Protein AF-W6KXC5-F1 (afdb_monomer_lite)

Foldseek 3Di:
DDDPPPPPPPLVQQAADQVRVLVVLVVPVVDQAQWDKDWDQDPPPGIFIKTWHWDWQADPVRDIWIKIWIWGQDPVSNAIKIWMDTPDPVCRVPVCVSQVLAAEPPDVVSVVVPPVPRLRFYWYFDQDPSVRDTTIIGDVVSLSVQLVVQVVVPDDDHSVLSSQVSCCVRNVNDCSHHPPPPPD

Radius of gyration: 16.99 Å; chains: 1; bounding box: 44×57×46 Å

Secondary structure (DSSP, 8-state):
----------GGGG---HHHHHHHHHGGGGSSSSPEEEEEEETTTEEEEEEEEEEEEE-TTS-EEEEEEEEEEETTTTEEEEEEEESSGGGTTTHHHH-TTSEETT-HHHHTT--TT--PPEEEEEEETTTTEEEEEE-HHHHHHHHHHHHHTT--SSHHHHHHHHHHHHHT--GGGS------

Structure (mmCIF, N/CA/C/O backbone):
data_AF-W6KXC5-F1
#
_entry.id   AF-W6KXC5-F1
#
loop_
_atom_site.group_PDB
_atom_site.id
_atom_site.type_symbol
_atom_site.label_atom_id
_atom_site.label_alt_id
_atom_site.label_comp_id
_atom_site.label_asym_id
_atom_site.label_entity_id
_atom_site.label_seq_id
_atom_site.pdbx_PDB_ins_code
_atom_site.Cartn_x
_atom_site.Cartn_y
_atom_site.Cartn_z
_atom_site.occupancy
_atom_site.B_iso_or_equiv
_atom_site.auth_seq_id
_atom_site.auth_comp_id
_atom_site.auth_asym_id
_atom_site.auth_atom_id
_atom_site.pdbx_PDB_model_num
ATOM 1 N N . MET A 1 1 ? 9.143 42.145 -1.937 1.00 39.62 1 MET A N 1
ATOM 2 C CA . MET A 1 1 ? 8.453 41.530 -0.785 1.00 39.62 1 MET A CA 1
ATOM 3 C C . MET A 1 1 ? 7.469 40.518 -1.335 1.00 39.62 1 MET A C 1
ATOM 5 O O . MET A 1 1 ? 6.518 40.929 -1.978 1.00 39.62 1 MET A O 1
ATOM 9 N N . SER A 1 2 ? 7.734 39.225 -1.166 1.00 33.81 2 SER A N 1
ATOM 10 C CA . SER A 1 2 ? 6.735 38.184 -1.405 1.00 33.81 2 SER A CA 1
ATOM 11 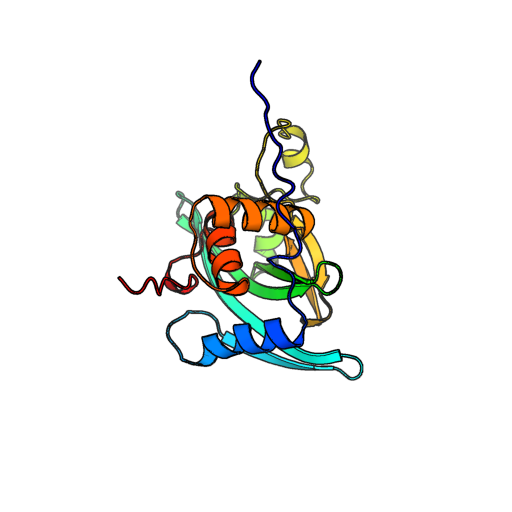C C . SER A 1 2 ? 6.877 37.179 -0.272 1.00 33.81 2 SER A C 1
ATOM 13 O O . SER A 1 2 ? 7.855 36.441 -0.181 1.00 33.81 2 SER A O 1
ATOM 15 N N . THR A 1 3 ? 5.970 37.291 0.686 1.00 37.22 3 THR A N 1
ATOM 16 C CA . THR A 1 3 ? 5.823 36.404 1.833 1.00 37.22 3 THR A CA 1
ATOM 17 C C . THR A 1 3 ? 5.297 35.064 1.340 1.00 37.22 3 THR A C 1
ATOM 19 O O . THR A 1 3 ? 4.094 34.893 1.168 1.00 37.22 3 THR A O 1
ATOM 22 N N . SER A 1 4 ? 6.198 34.105 1.126 1.00 35.78 4 SER A N 1
ATOM 23 C CA . SER A 1 4 ? 5.832 32.691 1.118 1.00 35.78 4 SER A CA 1
ATOM 24 C C . SER A 1 4 ? 5.512 32.302 2.557 1.00 35.78 4 SER A C 1
ATOM 26 O O . SER A 1 4 ? 6.396 31.913 3.321 1.00 35.78 4 SER A O 1
ATOM 28 N N . VAL A 1 5 ? 4.249 32.454 2.950 1.00 37.94 5 VAL A N 1
ATOM 29 C CA . VAL A 1 5 ? 3.724 31.751 4.118 1.00 37.94 5 VAL A CA 1
ATOM 30 C C . VAL A 1 5 ? 3.748 30.278 3.735 1.00 37.94 5 VAL A C 1
ATOM 32 O O . VAL A 1 5 ? 2.834 29.796 3.071 1.00 37.94 5 VAL A O 1
ATOM 35 N N . ALA A 1 6 ? 4.825 29.580 4.106 1.00 42.53 6 ALA A N 1
ATOM 36 C CA . ALA A 1 6 ? 4.802 28.134 4.217 1.00 42.53 6 ALA A CA 1
ATOM 37 C C . ALA A 1 6 ? 3.691 27.833 5.219 1.00 42.53 6 ALA A C 1
ATOM 39 O O . ALA A 1 6 ? 3.860 27.971 6.431 1.00 42.53 6 ALA A O 1
ATOM 40 N N . THR A 1 7 ? 2.498 27.572 4.698 1.00 44.44 7 THR A N 1
ATOM 41 C CA . THR A 1 7 ? 1.374 27.139 5.502 1.00 44.44 7 THR A CA 1
ATOM 42 C C . THR A 1 7 ? 1.845 25.812 6.067 1.00 44.44 7 THR A C 1
ATOM 44 O O . THR A 1 7 ? 2.049 24.858 5.320 1.00 44.44 7 THR A O 1
ATOM 47 N N . CYS A 1 8 ? 2.144 25.776 7.366 1.00 40.31 8 CYS A N 1
ATOM 48 C CA . CYS A 1 8 ? 2.322 24.525 8.082 1.00 40.31 8 CYS A CA 1
ATOM 49 C C . CYS A 1 8 ? 0.988 23.795 7.970 1.00 40.31 8 CYS A C 1
ATOM 51 O O . CYS A 1 8 ? 0.091 24.008 8.782 1.00 40.31 8 CYS A O 1
ATOM 53 N N . ILE A 1 9 ? 0.821 23.018 6.903 1.00 50.50 9 ILE A N 1
ATOM 54 C CA . ILE A 1 9 ? -0.339 22.162 6.754 1.00 50.50 9 ILE A CA 1
ATOM 55 C C . ILE A 1 9 ? -0.227 21.157 7.879 1.00 50.50 9 ILE A C 1
ATOM 57 O O . ILE A 1 9 ? 0.794 20.480 8.040 1.00 50.50 9 ILE A O 1
ATOM 61 N N . ASP A 1 10 ? -1.261 21.136 8.705 1.00 50.06 10 ASP A N 1
ATOM 62 C CA . ASP A 1 10 ? -1.305 20.257 9.844 1.00 50.06 10 ASP A CA 1
ATOM 63 C C . ASP A 1 10 ? -1.307 18.808 9.344 1.00 50.06 10 ASP A C 1
ATOM 65 O O . ASP A 1 10 ? -2.297 18.301 8.813 1.00 50.06 10 ASP A O 1
ATOM 69 N N . LYS A 1 11 ? -0.170 18.126 9.522 1.00 53.41 11 LYS A N 1
ATOM 70 C CA . LYS A 1 11 ? -0.016 16.694 9.236 1.00 53.41 11 LYS A CA 1
ATOM 71 C C . LYS A 1 11 ? -0.985 15.832 10.065 1.00 53.41 11 LYS A C 1
ATOM 73 O O . LYS A 1 11 ? -1.012 14.618 9.873 1.00 53.41 11 LYS A O 1
ATOM 78 N N . SER A 1 12 ? -1.742 16.415 11.002 1.00 59.50 12 SER A N 1
ATOM 79 C CA . SER A 1 12 ? -2.798 15.742 11.759 1.00 59.50 12 SER A CA 1
ATOM 80 C C . SER A 1 12 ? -4.023 15.369 10.918 1.00 59.50 12 SER A C 1
ATOM 82 O O . SER A 1 12 ? -4.681 14.393 11.265 1.00 59.50 12 SER A O 1
ATOM 84 N N . LEU A 1 13 ? -4.288 16.062 9.800 1.00 66.94 13 LEU A N 1
ATOM 85 C CA . LEU A 1 13 ? -5.502 15.880 8.982 1.00 66.94 13 LEU A CA 1
ATOM 86 C C . LEU A 1 13 ? -5.702 14.447 8.465 1.00 66.94 13 LEU A C 1
ATOM 88 O O . LEU A 1 13 ? -6.830 14.034 8.210 1.00 66.94 13 LEU A O 1
ATOM 92 N N . TRP A 1 14 ? -4.615 13.689 8.324 1.00 76.75 14 TRP A N 1
ATOM 93 C CA . TRP A 1 14 ? -4.628 12.345 7.742 1.00 76.75 14 TRP A CA 1
ATOM 94 C C . TRP A 1 14 ? -4.459 11.230 8.763 1.00 76.75 14 TRP A C 1
ATOM 96 O O . TRP A 1 14 ? -4.524 10.061 8.389 1.00 76.75 14 TRP A O 1
ATOM 106 N N . ARG A 1 15 ? -4.214 11.568 10.034 1.00 86.44 15 ARG A N 1
ATOM 107 C CA . ARG A 1 15 ? -3.928 10.563 11.055 1.00 86.44 15 ARG A CA 1
ATOM 108 C C . ARG A 1 15 ? -5.188 9.773 11.371 1.00 86.44 15 ARG A C 1
ATOM 110 O O . ARG A 1 15 ? -6.199 10.338 11.772 1.00 86.44 15 ARG A O 1
ATOM 117 N N . LEU A 1 16 ? -5.090 8.463 11.223 1.00 92.50 16 LEU A N 1
ATOM 118 C CA . LEU A 1 16 ? -6.129 7.505 11.567 1.00 92.50 16 LEU A CA 1
ATOM 119 C C . LEU A 1 16 ? -5.741 6.789 12.853 1.00 92.50 16 LEU A C 1
ATOM 121 O O . LEU A 1 16 ? -4.580 6.426 13.025 1.00 92.50 16 LEU A O 1
ATOM 125 N N . SER A 1 17 ? -6.702 6.512 13.728 1.00 94.12 17 SER A N 1
ATOM 126 C CA . SER A 1 17 ? -6.529 5.398 14.657 1.00 94.12 17 SER A CA 1
ATOM 127 C C . SER A 1 17 ? -6.661 4.068 13.902 1.00 94.12 17 SER A C 1
ATOM 129 O O . SER A 1 17 ? -7.209 4.007 12.796 1.00 94.12 17 SER A O 1
ATOM 131 N N . ARG A 1 18 ? -6.215 2.960 14.512 1.00 94.06 18 ARG A N 1
ATOM 132 C CA . ARG A 1 18 ? -6.445 1.620 13.941 1.00 94.06 18 ARG A CA 1
ATOM 133 C C . ARG A 1 18 ? -7.944 1.327 13.768 1.00 94.06 18 ARG A C 1
ATOM 135 O O . ARG A 1 18 ? -8.318 0.678 12.797 1.00 94.06 18 ARG A O 1
ATOM 142 N N . SER A 1 19 ? -8.794 1.821 14.675 1.00 94.50 19 SER A N 1
ATOM 143 C CA . SER A 1 19 ? -10.252 1.664 14.569 1.00 94.50 19 SER A CA 1
ATOM 144 C C . SER A 1 19 ? -10.799 2.397 13.347 1.00 94.50 19 SER A C 1
ATOM 146 O O . SER A 1 19 ? -11.497 1.783 12.545 1.00 94.50 19 SER A O 1
ATOM 148 N N . ASP A 1 20 ? -10.402 3.659 13.150 1.00 95.44 20 ASP A N 1
ATOM 149 C CA . ASP A 1 20 ? -10.838 4.450 11.993 1.00 95.44 20 ASP A CA 1
ATOM 150 C C . ASP A 1 20 ? -10.399 3.780 10.689 1.00 95.44 20 ASP A C 1
ATOM 152 O O . ASP A 1 20 ? -11.189 3.623 9.762 1.00 95.44 20 ASP A O 1
ATOM 156 N N . PHE A 1 21 ? -9.146 3.313 10.624 1.00 96.25 21 PHE A N 1
ATOM 157 C CA . PHE A 1 21 ? -8.659 2.568 9.466 1.00 96.25 21 PHE A CA 1
ATOM 158 C C . PHE A 1 21 ? -9.503 1.316 9.198 1.00 96.25 21 PHE A C 1
ATOM 160 O O . PHE A 1 21 ? -9.917 1.095 8.060 1.00 96.25 21 PHE A O 1
ATOM 167 N N . ASN A 1 22 ? -9.806 0.528 10.234 1.00 96.00 22 ASN A N 1
ATOM 168 C CA . ASN A 1 22 ? -10.632 -0.668 10.095 1.00 96.00 22 ASN A CA 1
ATOM 169 C C . ASN A 1 22 ? -12.043 -0.343 9.580 1.00 96.00 22 ASN A C 1
ATOM 171 O O . ASN A 1 22 ? -12.570 -1.051 8.719 1.00 96.00 22 ASN A O 1
ATOM 175 N N . GLU A 1 23 ? -12.667 0.721 10.078 1.00 94.88 23 GLU A N 1
ATOM 176 C CA . GLU A 1 23 ? -13.978 1.173 9.602 1.00 94.88 23 GLU A CA 1
ATOM 177 C C . GLU A 1 23 ? -13.933 1.577 8.125 1.00 94.88 23 GLU A C 1
ATOM 179 O O . GLU A 1 23 ? -14.790 1.156 7.343 1.00 94.88 23 GLU A O 1
ATOM 184 N N . LEU A 1 24 ? -12.908 2.332 7.716 1.00 94.31 24 LEU A N 1
ATOM 185 C CA . LEU A 1 24 ? -12.722 2.757 6.328 1.00 94.31 24 LEU A CA 1
ATOM 186 C C . LEU A 1 24 ? -12.478 1.573 5.383 1.00 94.31 24 LEU A C 1
ATOM 188 O O . LEU A 1 24 ? -13.079 1.515 4.309 1.00 94.31 24 LEU A O 1
ATOM 192 N N . VAL A 1 25 ? -11.644 0.611 5.781 1.00 95.31 25 VAL A N 1
ATOM 193 C CA . VAL A 1 25 ? -11.382 -0.619 5.015 1.00 95.31 25 VAL A CA 1
ATOM 194 C C . VAL A 1 25 ? -12.668 -1.424 4.820 1.00 95.31 25 VAL A C 1
ATOM 196 O O . VAL A 1 25 ? -12.953 -1.880 3.712 1.00 95.31 25 VAL A O 1
ATOM 199 N N . ASN A 1 26 ? -13.500 -1.551 5.855 1.00 94.25 26 ASN A N 1
ATOM 200 C CA . ASN A 1 26 ? -14.740 -2.327 5.778 1.00 94.25 26 ASN A CA 1
ATOM 201 C C . ASN A 1 26 ? -15.766 -1.769 4.776 1.00 94.25 26 ASN A C 1
ATOM 203 O O . ASN A 1 26 ? -16.603 -2.530 4.284 1.00 94.25 26 ASN A O 1
ATOM 207 N N . GLN A 1 27 ? -15.676 -0.492 4.390 1.00 91.50 27 GLN A N 1
ATOM 208 C CA . GLN A 1 27 ? -16.532 0.086 3.343 1.00 91.50 27 GLN A CA 1
ATOM 209 C C . GLN A 1 27 ? -16.344 -0.615 1.983 1.00 91.50 27 GLN A C 1
ATOM 211 O O . GLN A 1 27 ? -17.288 -0.690 1.191 1.00 91.50 27 GLN A O 1
ATOM 216 N N . PHE A 1 28 ? -15.170 -1.208 1.734 1.00 91.50 28 PHE A N 1
ATOM 217 C CA . PHE A 1 28 ? -14.861 -1.933 0.496 1.00 91.50 28 PHE A CA 1
ATOM 218 C C . PHE A 1 28 ? -15.558 -3.297 0.383 1.00 91.50 28 PHE A C 1
ATOM 220 O O . PHE A 1 28 ? -15.614 -3.858 -0.709 1.00 91.50 28 PHE A O 1
ATOM 227 N N . ARG A 1 29 ? -16.178 -3.814 1.457 1.00 90.25 29 ARG A N 1
ATOM 228 C CA . ARG A 1 29 ? -16.948 -5.076 1.412 1.00 90.25 29 ARG A CA 1
ATOM 229 C C . ARG A 1 29 ? -18.169 -5.014 0.492 1.00 90.25 29 ARG A C 1
ATOM 231 O O . ARG A 1 29 ? -18.665 -6.049 0.064 1.00 90.25 29 ARG A O 1
ATOM 238 N N . THR A 1 30 ? -18.657 -3.811 0.196 1.00 78.12 30 THR A N 1
ATOM 239 C CA . THR A 1 30 ? -19.909 -3.579 -0.542 1.00 78.12 30 THR A CA 1
ATOM 240 C C . THR A 1 30 ? -19.787 -3.728 -2.069 1.00 78.12 30 THR A C 1
ATOM 242 O O . THR A 1 30 ? -20.782 -3.588 -2.775 1.00 78.12 30 THR A O 1
ATOM 245 N N . GLY A 1 31 ? -18.608 -4.112 -2.585 1.00 64.12 31 GLY A N 1
ATOM 246 C CA . GLY A 1 31 ? -18.520 -4.897 -3.826 1.00 64.12 31 GLY A CA 1
ATOM 247 C C . GLY A 1 31 ? -18.395 -4.142 -5.154 1.00 64.12 31 GLY A C 1
ATOM 248 O O . GLY A 1 31 ? -18.824 -4.665 -6.177 1.00 64.12 31 GLY A O 1
ATOM 249 N N . ARG A 1 32 ? -17.800 -2.945 -5.187 1.00 81.00 32 ARG A N 1
ATOM 250 C CA . ARG A 1 32 ? -17.515 -2.231 -6.457 1.00 81.00 32 ARG A CA 1
ATOM 251 C C . ARG A 1 32 ? -16.047 -2.208 -6.864 1.00 81.00 32 ARG A C 1
ATOM 253 O O . ARG A 1 32 ? -15.732 -1.828 -7.986 1.00 81.00 32 ARG A O 1
ATOM 260 N N . TYR A 1 33 ? -15.168 -2.613 -5.959 1.00 88.19 33 TYR A N 1
ATOM 261 C CA . TYR A 1 33 ? -13.731 -2.476 -6.117 1.00 88.19 33 TYR A CA 1
ATOM 262 C C . TYR A 1 33 ? -13.066 -3.849 -6.152 1.00 88.19 33 TYR A C 1
ATOM 264 O O . TYR A 1 33 ? -13.560 -4.803 -5.556 1.00 88.19 33 TYR A O 1
ATOM 272 N N . ALA A 1 34 ? -11.921 -3.939 -6.819 1.00 92.69 34 ALA A N 1
ATOM 273 C CA . ALA A 1 34 ? -11.109 -5.151 -6.910 1.00 92.69 34 ALA A CA 1
ATOM 274 C C . ALA A 1 34 ? -10.380 -5.499 -5.593 1.00 92.69 34 ALA A C 1
ATOM 276 O O . ALA A 1 34 ? -9.649 -6.487 -5.530 1.00 92.69 34 ALA A O 1
ATOM 277 N N . TRP A 1 35 ? -10.586 -4.699 -4.543 1.00 95.19 35 TRP A N 1
ATOM 278 C CA . TRP A 1 35 ? -10.090 -4.962 -3.200 1.00 95.19 35 TRP A CA 1
ATOM 279 C C . TRP A 1 35 ? -10.936 -6.005 -2.471 1.00 95.19 35 TRP A C 1
ATOM 281 O O . TRP A 1 35 ? -12.161 -5.912 -2.398 1.00 95.19 35 TRP A O 1
ATOM 291 N N . VAL A 1 36 ? -10.255 -6.951 -1.839 1.00 95.88 36 VAL A N 1
ATOM 292 C CA . VAL A 1 36 ? -10.815 -7.912 -0.896 1.00 95.88 36 VAL A CA 1
ATOM 293 C C . VAL A 1 36 ? -10.459 -7.466 0.513 1.00 95.88 36 VAL A C 1
ATOM 295 O O . VAL A 1 36 ? -9.290 -7.302 0.846 1.00 95.88 36 VAL A O 1
ATOM 298 N N . VAL A 1 37 ? -11.470 -7.293 1.362 1.00 96.88 37 VAL A N 1
ATOM 299 C CA . VAL A 1 37 ? -11.249 -6.994 2.780 1.00 96.88 37 VAL A CA 1
ATOM 300 C C . VAL A 1 37 ? -10.863 -8.271 3.514 1.00 96.88 37 VAL A C 1
ATOM 302 O O . VAL A 1 37 ? -11.595 -9.267 3.480 1.00 96.88 37 VAL A O 1
ATOM 305 N N . ARG A 1 38 ? -9.727 -8.229 4.204 1.00 96.94 38 ARG A N 1
ATOM 306 C CA . ARG A 1 38 ? -9.256 -9.284 5.097 1.00 96.94 38 ARG A CA 1
ATOM 307 C C . ARG A 1 38 ? -9.244 -8.818 6.533 1.00 96.94 38 ARG A C 1
ATOM 309 O O . ARG A 1 38 ? -9.166 -7.626 6.818 1.00 96.94 38 ARG A O 1
ATOM 316 N N . GLU A 1 39 ? -9.304 -9.792 7.429 1.00 96.00 39 GLU A N 1
ATOM 317 C CA . GLU A 1 39 ? -9.273 -9.553 8.857 1.00 96.00 39 GLU A CA 1
ATOM 318 C C . GLU A 1 39 ? -8.585 -10.689 9.605 1.00 96.00 39 GLU A C 1
ATOM 320 O O . GLU A 1 39 ? -8.601 -11.848 9.185 1.00 96.00 39 GLU A O 1
ATOM 325 N N . LYS A 1 40 ? -7.981 -10.338 10.736 1.00 94.69 40 LYS A N 1
ATOM 326 C CA . LYS A 1 40 ? -7.359 -11.266 11.672 1.00 94.69 40 LYS A CA 1
ATOM 327 C C . LYS A 1 40 ? -7.450 -10.684 13.072 1.00 94.69 40 LYS A C 1
ATOM 329 O O . LYS A 1 40 ? -7.241 -9.492 13.272 1.00 94.69 40 LYS A O 1
ATOM 334 N N . VAL A 1 41 ? -7.709 -11.535 14.057 1.00 93.25 41 VAL A N 1
ATOM 335 C CA . VAL A 1 41 ? -7.582 -11.151 15.465 1.00 93.25 41 VAL A CA 1
ATOM 336 C C . VAL A 1 41 ? -6.150 -11.419 15.916 1.00 93.25 41 VAL A C 1
ATOM 338 O O . VAL A 1 41 ? -5.653 -12.541 15.796 1.00 93.25 41 VAL A O 1
ATOM 341 N N . LYS A 1 42 ? -5.484 -10.392 16.437 1.00 88.75 42 LYS A N 1
ATOM 342 C CA . LYS A 1 42 ? -4.173 -10.498 17.078 1.00 88.75 42 LYS A CA 1
ATOM 343 C C . LYS A 1 42 ? -4.309 -10.314 18.584 1.00 88.75 42 LYS A C 1
ATOM 345 O O . LYS A 1 42 ? -5.044 -9.447 19.045 1.00 88.75 42 LYS A O 1
ATOM 350 N N . ALA A 1 43 ? -3.545 -11.097 19.345 1.00 84.56 43 ALA A N 1
ATOM 351 C CA . ALA A 1 43 ? -3.643 -11.145 20.805 1.00 84.56 43 ALA A CA 1
ATOM 352 C C . ALA A 1 43 ? -3.451 -9.780 21.496 1.00 84.56 43 ALA A C 1
ATOM 354 O O . ALA A 1 43 ? -4.088 -9.530 22.512 1.00 84.56 43 ALA A O 1
ATOM 355 N N . LEU A 1 44 ? -2.596 -8.906 20.949 1.00 84.19 44 LEU A N 1
ATOM 356 C CA . LEU A 1 44 ? -2.277 -7.598 21.539 1.00 84.19 44 LEU A CA 1
ATOM 357 C C . LEU A 1 44 ? -2.977 -6.416 20.853 1.00 84.19 44 LEU A C 1
ATOM 359 O O . LEU A 1 44 ? -3.180 -5.383 21.480 1.00 84.19 44 LEU A O 1
ATOM 363 N N . GLU A 1 45 ? -3.342 -6.555 19.577 1.00 82.19 45 GLU A N 1
ATOM 364 C CA . GLU A 1 45 ? -3.865 -5.448 18.757 1.00 82.19 45 GLU A CA 1
ATOM 365 C C . GLU A 1 45 ? -5.378 -5.542 18.517 1.00 82.19 45 GLU A C 1
ATOM 367 O O . GLU A 1 45 ? -5.977 -4.627 17.955 1.00 82.19 45 GLU A O 1
ATOM 372 N N . GLY A 1 46 ? -6.009 -6.643 18.937 1.00 88.56 46 GLY A N 1
ATOM 373 C CA . GLY A 1 46 ? -7.416 -6.907 18.671 1.00 88.56 46 GLY A CA 1
ATOM 374 C C . GLY A 1 46 ? -7.667 -7.214 17.195 1.00 88.56 46 GLY A C 1
ATOM 375 O O . GLY A 1 46 ? -6.904 -7.945 16.561 1.00 88.56 46 GLY A O 1
ATOM 376 N N . LEU A 1 47 ? -8.771 -6.696 16.654 1.00 91.81 47 LEU A N 1
ATOM 377 C CA . LEU A 1 47 ? -9.125 -6.876 15.249 1.00 91.81 47 LEU A CA 1
ATOM 378 C C . LEU A 1 47 ? -8.220 -6.018 14.355 1.00 91.81 47 LEU A C 1
ATOM 380 O O . LEU A 1 47 ? -8.218 -4.789 14.434 1.00 91.81 47 LEU A O 1
ATOM 384 N N . VAL A 1 48 ? -7.499 -6.676 13.459 1.00 93.75 48 VAL A N 1
ATOM 385 C CA . VAL A 1 48 ? -6.707 -6.062 12.395 1.00 93.75 48 VAL A CA 1
ATOM 386 C C . VAL A 1 48 ? -7.401 -6.341 11.073 1.00 93.75 48 VAL A C 1
ATOM 388 O O . VAL A 1 48 ? -7.747 -7.488 10.799 1.00 93.75 48 VAL A O 1
ATOM 391 N N . THR A 1 49 ? -7.597 -5.310 10.254 1.00 96.81 49 THR A N 1
ATOM 392 C CA . THR A 1 49 ? -8.127 -5.451 8.892 1.00 96.81 49 THR A CA 1
ATOM 393 C C . THR A 1 49 ? -7.167 -4.851 7.875 1.00 96.81 49 THR A C 1
ATOM 395 O O . THR A 1 49 ? -6.352 -3.999 8.226 1.00 96.81 49 THR A O 1
ATOM 398 N N . TRP A 1 50 ? -7.231 -5.315 6.631 1.00 97.88 50 TRP A N 1
ATOM 399 C CA . TRP A 1 50 ? -6.464 -4.765 5.512 1.00 97.88 50 TRP A CA 1
ATOM 400 C C . TRP A 1 50 ? -7.189 -5.008 4.187 1.00 97.88 50 TRP A C 1
ATOM 402 O O . TRP A 1 50 ? -8.122 -5.816 4.110 1.00 97.88 50 TRP A O 1
ATOM 412 N N . LEU A 1 51 ? -6.768 -4.297 3.141 1.00 97.62 51 LEU A N 1
ATOM 413 C CA . LEU A 1 51 ? -7.204 -4.564 1.768 1.00 97.62 51 LEU A CA 1
ATOM 414 C C . LEU A 1 51 ? -6.181 -5.456 1.066 1.00 97.62 51 LEU A C 1
ATOM 416 O O . LEU A 1 51 ? -4.984 -5.209 1.182 1.00 97.62 51 LEU A O 1
ATOM 420 N N . GLU A 1 52 ? -6.655 -6.444 0.310 1.00 97.31 52 GLU A N 1
ATOM 421 C CA . GLU A 1 52 ? -5.858 -7.284 -0.590 1.00 97.31 52 GLU A CA 1
ATOM 422 C C . GLU A 1 52 ? -6.343 -7.166 -2.028 1.00 97.31 52 GLU A C 1
ATOM 424 O O . GLU A 1 52 ? -7.544 -7.113 -2.285 1.00 97.31 52 GLU A O 1
ATOM 429 N N . GLY A 1 53 ? -5.423 -7.161 -2.981 1.00 96.19 53 GLY A N 1
ATOM 430 C CA . GLY A 1 53 ? -5.735 -7.078 -4.401 1.00 96.19 53 GLY A CA 1
ATOM 431 C C . GLY A 1 53 ? -4.703 -7.807 -5.245 1.00 96.19 53 GLY A C 1
ATOM 432 O O . GLY A 1 53 ? -3.600 -8.083 -4.787 1.00 96.19 53 GLY A O 1
ATOM 433 N N . ASN A 1 54 ? -5.058 -8.100 -6.492 1.00 95.94 54 ASN A N 1
ATOM 434 C CA . ASN A 1 54 ? -4.140 -8.675 -7.471 1.00 95.94 54 ASN A CA 1
ATOM 435 C C . ASN A 1 54 ? -4.153 -7.822 -8.731 1.00 95.94 54 ASN A C 1
ATOM 437 O O . ASN A 1 54 ? -5.221 -7.558 -9.285 1.00 95.94 54 ASN A O 1
ATOM 441 N N . HIS A 1 55 ? -2.983 -7.418 -9.206 1.00 94.94 55 HIS A N 1
ATOM 442 C CA . HIS A 1 55 ? -2.861 -6.575 -10.387 1.00 94.94 55 HIS A CA 1
ATOM 443 C C . HIS A 1 55 ? -1.755 -7.085 -11.310 1.00 94.94 55 HIS A C 1
ATOM 445 O O . HIS A 1 55 ? -0.695 -7.496 -10.850 1.00 94.94 55 HIS A O 1
ATOM 451 N N . ARG A 1 56 ? -2.013 -7.074 -12.621 1.00 95.31 56 ARG A N 1
ATOM 452 C CA . ARG A 1 56 ? -1.002 -7.373 -13.639 1.00 95.31 56 ARG A CA 1
ATOM 453 C C . ARG A 1 56 ? -0.357 -6.077 -14.101 1.00 95.31 56 ARG A C 1
ATOM 455 O O . ARG A 1 56 ? -1.034 -5.247 -14.707 1.00 95.31 56 ARG A O 1
ATOM 462 N N . LEU A 1 57 ? 0.938 -5.941 -13.851 1.00 94.50 57 LEU A N 1
ATOM 463 C CA . LEU A 1 57 ? 1.754 -4.883 -14.429 1.00 94.50 57 LEU A CA 1
ATOM 464 C C . LEU A 1 57 ? 2.194 -5.313 -15.827 1.00 94.50 57 LEU A C 1
ATOM 466 O O . LEU A 1 57 ? 2.718 -6.410 -15.992 1.00 94.50 57 LEU A O 1
ATOM 470 N N . MET A 1 58 ? 1.992 -4.448 -16.818 1.00 91.94 58 MET A N 1
ATOM 471 C CA . MET A 1 58 ? 2.293 -4.727 -18.224 1.00 91.94 58 MET A CA 1
ATOM 472 C C . MET A 1 58 ? 3.352 -3.756 -18.739 1.00 91.94 58 MET A C 1
ATOM 474 O O . MET A 1 58 ? 3.198 -2.541 -18.600 1.00 91.94 58 MET A O 1
ATOM 478 N N . GLN A 1 59 ? 4.388 -4.269 -19.397 1.00 87.38 59 GLN A N 1
ATOM 479 C CA . GLN A 1 59 ? 5.355 -3.452 -20.131 1.00 87.38 59 GLN A CA 1
ATOM 480 C C . GLN A 1 59 ? 4.971 -3.311 -21.620 1.00 87.38 59 GLN A C 1
ATOM 482 O O . GLN A 1 59 ? 4.240 -4.144 -22.165 1.00 87.38 59 GLN A O 1
ATOM 487 N N . PRO A 1 60 ? 5.503 -2.298 -22.339 1.00 86.06 60 PRO A N 1
ATOM 488 C CA . PRO A 1 60 ? 5.262 -2.126 -23.778 1.00 86.06 60 PRO A CA 1
ATOM 489 C C . PRO A 1 60 ? 5.686 -3.326 -24.644 1.00 86.06 60 PRO A C 1
ATOM 491 O O . PRO A 1 60 ? 5.109 -3.564 -25.703 1.00 86.06 60 PRO A O 1
ATOM 494 N N . ASN A 1 61 ? 6.673 -4.101 -24.186 1.00 87.56 61 ASN A N 1
ATOM 495 C CA . ASN A 1 61 ? 7.155 -5.332 -24.827 1.00 87.56 61 ASN A CA 1
ATOM 496 C C . ASN A 1 61 ? 6.231 -6.551 -24.601 1.00 87.56 61 ASN A C 1
ATOM 498 O O . ASN A 1 61 ? 6.561 -7.640 -25.063 1.00 87.56 61 ASN A O 1
ATOM 502 N N . ARG A 1 62 ? 5.079 -6.371 -23.934 1.00 86.69 62 ARG A N 1
ATOM 503 C CA . ARG A 1 62 ? 4.117 -7.414 -23.525 1.00 86.69 62 ARG A CA 1
ATOM 504 C C . ARG A 1 62 ? 4.600 -8.364 -22.427 1.00 86.69 62 ARG A C 1
ATOM 506 O O . ARG A 1 62 ? 3.900 -9.336 -22.153 1.00 86.69 62 ARG A O 1
ATOM 513 N N . SER A 1 63 ? 5.730 -8.089 -21.783 1.00 90.06 63 SER A N 1
ATOM 514 C CA . SER A 1 63 ? 6.070 -8.750 -20.525 1.00 90.06 63 SER A CA 1
ATOM 515 C C . SER A 1 63 ? 5.046 -8.360 -19.460 1.00 90.06 63 SER A C 1
ATOM 517 O O . SER A 1 63 ? 4.617 -7.201 -19.402 1.00 90.06 63 SER A O 1
ATOM 519 N N . GLU A 1 64 ? 4.655 -9.322 -18.629 1.00 94.12 64 GLU A N 1
ATOM 520 C CA . GLU A 1 64 ? 3.713 -9.111 -17.536 1.00 94.12 64 GLU A CA 1
ATOM 521 C C . GLU A 1 64 ? 4.250 -9.676 -16.228 1.00 94.12 64 GLU A C 1
ATOM 523 O O . GLU A 1 64 ? 4.906 -10.714 -16.225 1.00 94.12 64 GLU A O 1
ATOM 528 N N . VAL A 1 65 ? 3.938 -9.001 -15.124 1.00 95.81 65 VAL A N 1
ATOM 529 C CA . VAL A 1 65 ? 4.177 -9.503 -13.768 1.00 95.81 65 VAL A CA 1
ATOM 530 C C . VAL A 1 65 ? 2.882 -9.391 -12.983 1.00 95.81 65 VAL A C 1
ATOM 532 O O . VAL A 1 65 ? 2.262 -8.324 -12.921 1.00 95.81 65 VAL A O 1
ATOM 535 N N . LEU A 1 66 ? 2.461 -10.500 -12.375 1.00 96.56 66 LEU A N 1
ATOM 536 C CA . LEU A 1 66 ? 1.356 -10.491 -11.427 1.00 96.56 66 LEU A CA 1
ATOM 537 C C . LEU A 1 66 ? 1.871 -10.037 -10.061 1.00 96.56 66 LEU A C 1
ATOM 539 O O . LEU A 1 66 ? 2.829 -10.592 -9.532 1.00 96.56 66 LEU A O 1
ATOM 543 N N . VAL A 1 67 ? 1.203 -9.048 -9.481 1.00 97.25 67 VAL A N 1
ATOM 544 C CA . VAL A 1 67 ? 1.555 -8.451 -8.195 1.00 97.25 67 VAL A CA 1
ATOM 545 C C . VAL A 1 67 ? 0.396 -8.609 -7.224 1.00 97.25 67 VAL A C 1
ATOM 547 O O . VAL A 1 67 ? -0.749 -8.277 -7.542 1.00 97.25 67 VAL A O 1
ATOM 550 N N . HIS A 1 68 ? 0.708 -9.091 -6.027 1.00 97.81 68 HIS A N 1
ATOM 551 C CA . HIS A 1 68 ? -0.172 -9.030 -4.873 1.00 97.81 68 HIS A CA 1
ATOM 552 C C . HIS A 1 68 ? -0.032 -7.655 -4.224 1.00 97.81 68 HIS A C 1
ATOM 554 O O . HIS A 1 68 ? 1.078 -7.181 -3.984 1.00 97.81 68 HIS A O 1
ATOM 560 N N . LEU A 1 69 ? -1.158 -7.011 -3.951 1.00 97.94 69 LEU A N 1
ATOM 561 C CA . LEU A 1 69 ? -1.250 -5.674 -3.383 1.00 97.94 69 LEU A CA 1
ATOM 562 C C . LEU A 1 69 ? -1.889 -5.747 -2.005 1.00 97.94 69 LEU A C 1
ATOM 564 O O . LEU A 1 69 ? -2.868 -6.469 -1.812 1.00 97.94 69 LEU A O 1
ATOM 568 N N . TYR A 1 70 ? -1.385 -4.935 -1.085 1.00 98.12 70 TYR A N 1
ATOM 569 C CA . TYR A 1 70 ? -1.884 -4.836 0.276 1.00 98.12 70 TYR A CA 1
ATOM 570 C C . TYR A 1 70 ? -1.989 -3.373 0.697 1.00 98.12 70 TYR A C 1
ATOM 572 O O . TYR A 1 70 ? -1.092 -2.578 0.418 1.00 98.12 70 TYR A O 1
ATOM 580 N N . VAL A 1 71 ? -3.048 -3.022 1.422 1.00 97.94 71 VAL A N 1
ATOM 581 C CA . VAL A 1 71 ? -3.122 -1.749 2.152 1.00 97.94 71 VAL A CA 1
ATOM 582 C C . VAL A 1 71 ? -3.344 -2.045 3.621 1.00 97.94 71 VAL A C 1
ATOM 584 O O . VAL A 1 71 ? -4.415 -2.518 4.002 1.00 97.94 71 VAL A O 1
ATOM 587 N N . VAL A 1 72 ? -2.325 -1.766 4.428 1.00 97.56 72 VAL A N 1
ATOM 588 C CA . VAL A 1 72 ? -2.286 -2.044 5.871 1.00 97.56 72 VAL A CA 1
ATOM 589 C C . VAL A 1 72 ? -2.243 -0.748 6.676 1.00 97.56 72 VAL A C 1
ATOM 591 O O . VAL A 1 72 ? -1.982 0.325 6.132 1.00 97.56 72 VAL A O 1
ATOM 594 N N . TYR A 1 73 ? -2.472 -0.837 7.984 1.00 96.69 73 TYR A N 1
ATOM 595 C CA . TYR A 1 73 ? -2.305 0.296 8.889 1.00 96.69 73 TYR A CA 1
ATOM 596 C C . TYR A 1 73 ? -0.870 0.365 9.417 1.00 96.69 73 TYR A C 1
ATOM 598 O O . TYR A 1 73 ? -0.382 -0.581 10.034 1.00 96.69 73 TYR A O 1
ATOM 606 N N . ASN A 1 74 ? -0.202 1.503 9.239 1.00 94.50 74 ASN A N 1
ATOM 607 C CA . ASN A 1 74 ? 1.087 1.764 9.864 1.00 94.50 74 ASN A CA 1
ATOM 608 C C . ASN A 1 74 ? 0.895 2.523 11.183 1.00 94.50 74 ASN A C 1
ATOM 610 O O . ASN A 1 74 ? 0.640 3.729 11.190 1.00 94.50 74 ASN A O 1
ATOM 614 N N . ALA A 1 75 ? 1.063 1.822 12.306 1.00 92.38 75 ALA A N 1
ATOM 615 C CA . ALA A 1 75 ? 0.856 2.387 13.639 1.00 92.38 75 ALA A CA 1
ATOM 616 C C . ALA A 1 75 ? 1.850 3.499 14.010 1.00 92.38 75 ALA A C 1
ATOM 618 O O . ALA A 1 75 ? 1.484 4.417 14.739 1.00 92.38 75 ALA A O 1
ATOM 619 N N . SER A 1 76 ? 3.081 3.453 13.495 1.00 91.19 76 SER A N 1
ATOM 620 C CA . SER A 1 76 ? 4.110 4.454 13.805 1.00 91.19 76 SER A CA 1
ATOM 621 C C . SER A 1 76 ? 3.797 5.822 13.198 1.00 91.19 76 SER A C 1
ATOM 623 O O . SER A 1 76 ? 4.187 6.847 13.755 1.00 91.19 76 SER A O 1
ATOM 625 N N . TYR A 1 77 ? 3.093 5.843 12.064 1.00 91.06 77 TYR A N 1
ATOM 626 C CA . TYR A 1 77 ? 2.729 7.070 11.351 1.00 91.06 77 TYR A CA 1
ATOM 627 C C . TYR A 1 77 ? 1.235 7.390 11.421 1.00 91.06 77 TYR A C 1
ATOM 629 O O . TYR A 1 77 ? 0.841 8.491 11.041 1.00 91.06 77 TYR A O 1
ATOM 637 N N . SER A 1 78 ? 0.418 6.468 11.938 1.00 93.56 78 SER A N 1
ATOM 638 C CA . SER A 1 78 ? -1.043 6.574 11.974 1.00 93.56 78 SER A CA 1
ATOM 639 C C . SER A 1 78 ? -1.638 6.791 10.579 1.00 93.56 78 SER A C 1
ATOM 641 O O . SER A 1 78 ? -2.505 7.637 10.390 1.00 93.56 78 SER A O 1
ATOM 643 N N . LEU A 1 79 ? -1.129 6.069 9.577 1.00 94.00 79 LEU A N 1
ATOM 644 C CA . LEU A 1 79 ? -1.500 6.224 8.165 1.00 94.00 79 LEU A CA 1
ATOM 645 C C . LEU A 1 79 ? -1.674 4.863 7.479 1.00 94.00 79 LEU A C 1
ATOM 647 O O . LEU A 1 79 ? -1.056 3.883 7.907 1.00 94.00 79 LEU A O 1
ATOM 651 N N . PRO A 1 80 ? -2.454 4.789 6.385 1.00 96.19 80 PRO A N 1
ATOM 652 C CA . PRO A 1 80 ? -2.401 3.654 5.474 1.00 96.19 80 PRO A CA 1
ATOM 653 C C . PRO A 1 80 ? -0.994 3.484 4.882 1.00 96.19 80 PRO A C 1
ATOM 655 O O . PRO A 1 80 ? -0.293 4.463 4.613 1.00 96.19 80 PRO A O 1
ATOM 658 N N . GLN A 1 81 ? -0.593 2.242 4.637 1.00 96.69 81 GLN A N 1
ATOM 659 C CA . GLN A 1 81 ? 0.659 1.904 3.975 1.00 96.69 81 GLN A CA 1
ATOM 660 C C . GLN A 1 81 ? 0.411 0.901 2.856 1.00 96.69 81 GLN A C 1
ATOM 662 O O . GLN A 1 81 ? -0.270 -0.106 3.045 1.00 96.69 81 GLN A O 1
ATOM 667 N N . LEU A 1 82 ? 0.981 1.196 1.688 1.00 97.69 82 LEU A N 1
ATOM 668 C CA . LEU A 1 82 ? 0.895 0.344 0.514 1.00 97.69 82 LEU A CA 1
ATOM 669 C C . LEU A 1 82 ? 2.027 -0.662 0.593 1.00 97.69 82 LEU A C 1
ATOM 671 O O . LEU A 1 82 ? 3.197 -0.288 0.747 1.00 97.69 82 LEU A O 1
ATOM 675 N N . CYS A 1 83 ? 1.671 -1.929 0.467 1.00 97.75 83 CYS A N 1
ATOM 676 C CA . CYS A 1 83 ? 2.625 -3.005 0.325 1.00 97.75 83 CYS A CA 1
ATOM 677 C C . CYS A 1 83 ? 2.321 -3.803 -0.934 1.00 97.75 83 CYS A C 1
ATOM 679 O O . CYS A 1 83 ? 1.183 -3.837 -1.407 1.00 97.75 83 CYS A O 1
ATOM 681 N N . PHE A 1 84 ? 3.338 -4.452 -1.480 1.00 97.75 84 PHE A N 1
ATOM 682 C CA . PHE A 1 84 ? 3.172 -5.309 -2.637 1.00 97.75 84 PHE A CA 1
ATOM 683 C C . PHE A 1 84 ? 4.251 -6.385 -2.711 1.00 97.75 84 PHE A C 1
ATOM 685 O O . PHE A 1 84 ? 5.330 -6.258 -2.133 1.00 97.75 84 PHE A O 1
ATOM 692 N N . SER A 1 85 ? 3.977 -7.449 -3.448 1.00 96.75 85 SER A N 1
ATOM 693 C CA . SER A 1 85 ? 4.968 -8.461 -3.800 1.00 96.75 85 SER A CA 1
ATOM 694 C C . SER A 1 85 ? 4.635 -9.062 -5.161 1.00 96.75 85 SER A C 1
ATOM 696 O O . SER A 1 85 ? 3.457 -9.176 -5.504 1.00 96.75 85 SER A O 1
ATOM 698 N N . PRO A 1 86 ? 5.637 -9.449 -5.964 1.00 96.12 86 PRO A N 1
ATOM 699 C CA . PRO A 1 86 ? 5.365 -10.280 -7.126 1.00 96.12 86 PRO A CA 1
ATOM 700 C C . PRO A 1 86 ? 4.794 -11.630 -6.674 1.00 96.12 86 PRO A C 1
ATOM 702 O O . PRO A 1 86 ? 5.157 -12.156 -5.620 1.00 96.12 86 PRO A O 1
ATOM 705 N N . ALA A 1 87 ? 3.895 -12.190 -7.476 1.00 94.94 87 ALA A N 1
ATOM 706 C CA . ALA A 1 87 ? 3.289 -13.489 -7.209 1.00 94.94 87 ALA A CA 1
ATOM 707 C C . ALA A 1 87 ? 4.278 -14.651 -7.422 1.00 94.94 87 ALA A C 1
ATOM 709 O O . ALA A 1 87 ? 4.114 -15.709 -6.813 1.00 94.94 87 ALA A O 1
ATOM 710 N N . SER A 1 88 ? 5.298 -14.455 -8.269 1.00 93.94 88 SER A N 1
ATOM 711 C CA . SER A 1 88 ? 6.377 -15.413 -8.523 1.00 93.94 88 SER A CA 1
ATOM 712 C C . SER A 1 88 ? 7.709 -14.929 -7.951 1.00 93.94 88 SER A C 1
ATOM 714 O O . SER A 1 88 ? 8.040 -13.745 -8.015 1.00 93.94 88 SER A O 1
ATOM 716 N N . TRP A 1 89 ? 8.510 -15.868 -7.443 1.00 89.44 89 TRP A N 1
ATOM 717 C CA . TRP A 1 89 ? 9.881 -15.603 -6.998 1.00 89.44 89 TRP A CA 1
ATOM 718 C C . TRP A 1 89 ? 10.804 -15.192 -8.148 1.00 89.44 89 TRP A C 1
ATOM 720 O O . TRP A 1 89 ? 11.705 -14.382 -7.938 1.00 89.44 89 TRP A O 1
ATOM 730 N N . ASP A 1 90 ? 10.548 -15.700 -9.354 1.00 91.56 90 ASP A N 1
ATOM 731 C CA . ASP A 1 90 ? 11.353 -15.400 -10.543 1.00 91.56 90 ASP A CA 1
ATOM 732 C C . ASP A 1 90 ? 11.217 -13.931 -10.980 1.00 91.56 90 ASP A C 1
ATOM 734 O O . ASP A 1 90 ? 12.140 -13.365 -11.560 1.00 91.56 90 ASP A O 1
ATOM 738 N N . ASP A 1 91 ? 10.101 -13.281 -10.635 1.00 91.44 91 ASP A N 1
ATOM 739 C CA . ASP A 1 91 ? 9.836 -11.877 -10.970 1.00 91.44 91 ASP A CA 1
ATOM 740 C C . ASP A 1 91 ? 10.458 -10.899 -9.958 1.00 91.44 91 ASP A C 1
ATOM 742 O O . ASP A 1 91 ? 10.532 -9.691 -10.201 1.00 91.44 91 ASP A O 1
ATOM 746 N N . PHE A 1 92 ? 10.912 -11.396 -8.803 1.00 89.25 92 PHE A N 1
ATOM 747 C CA . PHE A 1 92 ? 11.426 -10.573 -7.707 1.00 89.25 92 PHE A CA 1
ATOM 748 C C . PHE A 1 92 ? 12.610 -9.677 -8.096 1.00 89.25 92 PHE A C 1
ATOM 750 O O . PHE A 1 92 ? 12.593 -8.497 -7.737 1.00 89.25 92 PHE A O 1
ATOM 757 N N . PRO A 1 93 ? 13.609 -10.149 -8.865 1.00 87.88 93 PRO A N 1
ATOM 758 C CA . PRO A 1 93 ? 14.695 -9.288 -9.328 1.00 87.88 93 PRO A CA 1
ATOM 759 C C . PRO A 1 93 ? 14.227 -8.196 -10.302 1.00 87.88 93 PRO A C 1
ATOM 761 O O . PRO A 1 93 ? 14.842 -7.136 -10.361 1.00 87.88 93 PRO A O 1
ATOM 764 N N . HIS A 1 94 ? 13.129 -8.423 -11.029 1.00 89.44 94 HIS A N 1
ATOM 765 C CA . HIS A 1 94 ? 12.703 -7.610 -12.175 1.00 89.44 94 HIS A CA 1
ATOM 766 C C . HIS A 1 94 ? 11.538 -6.663 -11.875 1.00 89.44 94 HIS A C 1
ATOM 768 O O . HIS A 1 94 ? 11.246 -5.774 -12.669 1.00 89.44 94 HIS A O 1
ATOM 774 N N . ILE A 1 95 ? 10.884 -6.788 -10.717 1.00 92.38 95 ILE A N 1
ATOM 775 C CA . ILE A 1 95 ? 9.696 -5.994 -10.355 1.00 92.38 95 ILE A CA 1
ATOM 776 C C . ILE A 1 95 ? 9.901 -4.472 -10.482 1.00 92.38 95 ILE A C 1
ATOM 778 O O . ILE A 1 95 ? 8.980 -3.735 -10.832 1.00 92.38 95 ILE A O 1
ATOM 782 N N . HIS A 1 96 ? 11.122 -3.994 -10.247 1.00 91.62 96 HIS A N 1
ATOM 783 C CA . HIS A 1 96 ? 11.485 -2.584 -10.359 1.00 91.62 96 HIS A CA 1
ATOM 784 C C . HIS A 1 96 ? 11.380 -2.037 -11.791 1.00 91.62 96 HIS A C 1
ATOM 786 O O . HIS A 1 96 ? 11.090 -0.855 -11.977 1.00 91.62 96 HIS A O 1
ATOM 792 N N . GLU A 1 97 ? 11.552 -2.891 -12.802 1.00 91.75 97 GLU A N 1
ATOM 793 C CA . GLU A 1 97 ? 11.416 -2.544 -14.220 1.00 91.75 97 GLU A CA 1
ATOM 794 C C . GLU A 1 97 ? 9.952 -2.273 -14.606 1.00 91.75 97 GLU A C 1
ATOM 796 O O . GLU A 1 97 ? 9.673 -1.589 -15.592 1.00 91.75 97 GLU A O 1
ATOM 801 N N . PHE A 1 98 ? 9.001 -2.799 -13.830 1.00 93.88 98 PHE A N 1
ATOM 802 C CA . PHE A 1 98 ? 7.562 -2.593 -14.019 1.00 93.88 98 PHE A CA 1
ATOM 803 C C . PHE A 1 98 ? 7.032 -1.381 -13.244 1.00 93.88 98 PHE A C 1
ATOM 805 O O . PHE A 1 98 ? 5.927 -0.908 -13.509 1.00 93.88 98 PHE A O 1
ATOM 812 N N . LEU A 1 99 ? 7.818 -0.860 -12.298 1.00 93.62 99 LEU A N 1
ATOM 813 C CA . LEU A 1 99 ? 7.433 0.207 -11.375 1.00 93.62 99 LEU A CA 1
ATOM 814 C C . LEU A 1 99 ? 8.455 1.359 -11.387 1.00 93.62 99 LEU A C 1
ATOM 816 O O . LEU A 1 99 ? 8.992 1.720 -10.340 1.00 93.62 99 LEU A O 1
ATOM 820 N N . PRO A 1 100 ? 8.709 2.003 -12.545 1.00 90.25 100 PRO A N 1
ATOM 821 C CA . PRO A 1 100 ? 9.777 3.004 -12.691 1.00 90.25 100 PRO A CA 1
ATOM 822 C C . PRO A 1 100 ? 9.546 4.292 -11.878 1.00 90.25 100 PRO A C 1
ATOM 824 O O . PRO A 1 100 ? 10.457 5.106 -11.699 1.00 90.25 100 PRO A O 1
ATOM 827 N N . ARG A 1 101 ? 8.312 4.494 -11.404 1.00 91.00 101 ARG A N 1
ATOM 828 C CA . ARG A 1 101 ? 7.901 5.627 -10.565 1.00 91.00 101 ARG A CA 1
ATOM 829 C C . ARG A 1 101 ? 8.150 5.388 -9.074 1.00 91.00 101 ARG A C 1
ATOM 831 O O . ARG A 1 101 ? 7.934 6.300 -8.286 1.00 91.00 101 ARG A O 1
ATOM 838 N N . LEU A 1 102 ? 8.604 4.197 -8.699 1.00 91.75 102 LEU A N 1
ATOM 839 C CA . LEU A 1 102 ? 9.052 3.864 -7.354 1.00 91.75 102 LEU A CA 1
ATOM 840 C C . LEU A 1 102 ? 10.575 3.766 -7.328 1.00 91.75 102 LEU A C 1
ATOM 842 O O . LEU A 1 102 ? 11.216 3.498 -8.346 1.00 91.75 102 LEU A O 1
ATOM 846 N N . LEU A 1 103 ? 11.146 3.993 -6.152 1.00 90.88 103 LEU A N 1
ATOM 847 C CA . LEU A 1 103 ? 12.576 3.892 -5.923 1.00 90.88 103 LEU A CA 1
ATOM 848 C C . LEU A 1 103 ? 12.866 2.748 -4.954 1.00 90.88 103 LEU A C 1
ATOM 850 O O . LEU A 1 103 ? 12.457 2.793 -3.796 1.00 90.88 103 LEU A O 1
ATOM 854 N N . PHE A 1 104 ? 13.595 1.738 -5.410 1.00 90.88 104 PHE A N 1
ATOM 855 C CA . PHE A 1 104 ? 13.862 0.534 -4.629 1.00 90.88 104 PHE A CA 1
ATOM 856 C C . PHE A 1 104 ? 15.193 0.651 -3.879 1.00 90.88 104 PHE A C 1
ATOM 858 O O . PHE A 1 104 ? 16.257 0.720 -4.492 1.00 90.88 104 PHE A O 1
ATOM 865 N N . THR A 1 105 ? 15.160 0.613 -2.542 1.00 85.50 105 THR A N 1
ATOM 866 C CA . THR A 1 105 ? 16.366 0.784 -1.703 1.00 85.50 105 THR A CA 1
ATOM 867 C C . THR A 1 105 ? 17.420 -0.297 -1.920 1.00 85.50 105 THR A C 1
ATOM 869 O O . THR A 1 105 ? 18.608 -0.060 -1.712 1.00 85.50 105 THR A O 1
ATOM 872 N N . ASN A 1 106 ? 16.994 -1.496 -2.311 1.00 77.88 106 ASN A N 1
ATOM 873 C CA . ASN A 1 106 ? 17.853 -2.658 -2.501 1.00 77.88 106 ASN A CA 1
ATOM 874 C C . ASN A 1 106 ? 18.450 -2.754 -3.915 1.00 77.88 106 ASN A C 1
ATOM 876 O O . ASN A 1 106 ? 19.140 -3.730 -4.202 1.00 77.88 106 ASN A O 1
ATOM 880 N N . ILE A 1 107 ? 18.205 -1.770 -4.787 1.00 75.31 107 ILE A N 1
ATOM 881 C CA . ILE A 1 107 ? 18.674 -1.769 -6.176 1.00 75.31 107 ILE A CA 1
ATOM 882 C C . ILE A 1 107 ? 19.639 -0.603 -6.373 1.00 75.31 107 ILE A C 1
ATOM 884 O O . ILE A 1 107 ? 19.249 0.544 -6.585 1.00 75.31 107 ILE A O 1
ATOM 888 N N . ALA A 1 108 ? 20.934 -0.916 -6.288 1.00 61.00 108 ALA A N 1
ATOM 889 C CA . ALA A 1 108 ? 22.012 0.071 -6.286 1.00 61.00 108 ALA A CA 1
ATOM 890 C C . ALA A 1 108 ? 22.032 0.971 -7.537 1.00 61.00 108 ALA A C 1
ATOM 892 O O . ALA A 1 108 ? 22.381 2.144 -7.433 1.00 61.00 108 ALA A O 1
ATOM 893 N N . GLU A 1 109 ? 21.610 0.454 -8.694 1.00 61.41 109 GLU A N 1
ATOM 894 C CA . GLU A 1 109 ? 21.608 1.177 -9.976 1.00 61.41 109 GLU A CA 1
ATOM 895 C C . GLU A 1 109 ? 20.598 2.338 -10.021 1.00 61.41 109 GLU A C 1
ATOM 897 O O . GLU A 1 109 ? 20.809 3.324 -10.730 1.00 61.41 109 GLU A O 1
ATOM 902 N N . GLN A 1 110 ? 19.524 2.283 -9.224 1.00 59.25 110 GLN A N 1
ATOM 903 C CA . GLN A 1 110 ? 18.562 3.387 -9.134 1.00 59.25 110 GLN A CA 1
ATOM 904 C C . GLN A 1 110 ? 19.055 4.523 -8.225 1.00 59.25 110 GLN A C 1
ATOM 906 O O . GLN A 1 110 ? 18.651 5.673 -8.405 1.00 59.25 110 GLN A O 1
ATOM 911 N N . ASN A 1 111 ? 19.976 4.230 -7.300 1.00 53.97 111 ASN A N 1
ATOM 912 C CA . ASN A 1 111 ? 20.503 5.206 -6.343 1.00 53.97 111 ASN A CA 1
ATOM 913 C C . ASN A 1 111 ? 21.457 6.227 -6.991 1.00 53.97 111 ASN A C 1
ATOM 915 O O . ASN A 1 111 ? 21.642 7.314 -6.448 1.00 53.97 111 ASN A O 1
ATOM 919 N N . SER A 1 112 ? 22.031 5.922 -8.162 1.00 49.44 112 SER A N 1
ATOM 920 C CA . SER A 1 112 ? 22.871 6.851 -8.938 1.00 49.44 112 SER A CA 1
ATOM 921 C C . SER A 1 112 ? 22.088 7.872 -9.772 1.00 49.44 112 SER A C 1
ATOM 923 O O . SER A 1 112 ? 22.681 8.816 -10.283 1.00 49.44 112 SER A O 1
ATOM 925 N N . LEU A 1 113 ? 20.767 7.702 -9.902 1.00 52.16 113 LEU A N 1
ATOM 926 C CA . LEU A 1 113 ? 19.857 8.596 -10.636 1.00 52.16 113 LEU A CA 1
ATOM 927 C C . LEU A 1 113 ? 18.999 9.451 -9.691 1.00 52.16 113 LEU A C 1
ATOM 929 O O . LEU A 1 113 ? 17.947 9.963 -10.081 1.00 52.16 113 LEU A O 1
ATOM 933 N N . HIS A 1 114 ? 19.425 9.587 -8.434 1.00 51.62 114 HIS A N 1
ATOM 934 C CA . HIS A 1 114 ? 18.843 10.526 -7.486 1.00 51.62 114 HIS A CA 1
ATOM 935 C C . HIS A 1 114 ? 19.188 11.962 -7.891 1.00 51.62 114 HIS A C 1
ATOM 937 O O . HIS A 1 114 ? 20.037 12.618 -7.292 1.00 51.62 114 HIS A O 1
ATOM 943 N N . ASP A 1 115 ? 18.491 12.469 -8.904 1.00 52.94 115 ASP A N 1
ATOM 944 C CA . ASP A 1 115 ? 18.291 13.904 -9.006 1.00 52.94 115 ASP A CA 1
ATOM 945 C C . ASP A 1 115 ? 17.537 14.334 -7.746 1.00 52.94 115 ASP A C 1
ATOM 947 O O . ASP A 1 115 ? 16.503 13.764 -7.379 1.00 52.94 115 ASP A O 1
ATOM 951 N N . SER A 1 116 ? 18.070 15.337 -7.062 1.00 45.78 116 SER A N 1
ATOM 952 C CA . SER A 1 116 ? 17.611 15.875 -5.777 1.00 45.78 116 SER A CA 1
ATOM 953 C C . SER A 1 116 ? 16.212 16.528 -5.816 1.00 45.78 116 SER A C 1
ATOM 955 O O . SER A 1 116 ? 15.832 17.227 -4.881 1.00 45.78 116 SER A O 1
ATOM 957 N N . GLY A 1 117 ? 15.428 16.259 -6.868 1.00 49.94 117 GLY A N 1
ATOM 958 C CA . GLY A 1 117 ? 14.025 16.641 -7.052 1.00 49.94 117 GLY A CA 1
ATOM 959 C C . GLY A 1 117 ? 13.097 15.499 -7.503 1.00 49.94 117 GLY A C 1
ATOM 960 O O . GLY A 1 117 ? 11.984 15.765 -7.941 1.00 49.94 117 GLY A O 1
ATOM 961 N N . SER A 1 118 ? 13.525 14.232 -7.442 1.00 56.75 118 SER A N 1
ATOM 962 C CA . SER A 1 118 ? 12.679 13.082 -7.804 1.00 56.75 118 SER A CA 1
ATOM 963 C C . SER A 1 118 ? 11.566 12.844 -6.766 1.00 56.75 118 SER A C 1
ATOM 965 O O . SER A 1 118 ? 11.839 12.308 -5.697 1.00 56.75 118 SER A O 1
ATOM 967 N N . GLU A 1 119 ? 10.307 13.129 -7.117 1.00 72.00 119 GLU A N 1
ATOM 968 C CA . GLU A 1 119 ? 9.080 12.878 -6.318 1.00 72.00 119 GLU A CA 1
ATOM 969 C C . GLU A 1 119 ? 8.689 11.385 -6.183 1.00 72.00 119 GLU A C 1
ATOM 971 O O . GLU A 1 119 ? 7.552 11.045 -5.855 1.00 72.00 119 GLU A O 1
ATOM 976 N N . ARG A 1 120 ? 9.613 10.463 -6.477 1.00 87.12 120 ARG A N 1
ATOM 977 C CA . ARG A 1 120 ? 9.359 9.016 -6.447 1.00 87.12 120 ARG A CA 1
ATOM 978 C C . ARG A 1 120 ? 9.390 8.489 -5.006 1.00 87.12 120 ARG A C 1
ATOM 980 O O . ARG A 1 120 ? 10.425 8.646 -4.358 1.00 87.12 120 ARG A O 1
ATOM 987 N N . PRO A 1 121 ? 8.324 7.822 -4.522 1.00 90.94 121 PRO A N 1
ATOM 988 C CA . PRO A 1 121 ? 8.311 7.205 -3.205 1.00 90.94 121 PRO A CA 1
ATOM 989 C C . PRO A 1 121 ? 9.400 6.150 -3.065 1.00 90.94 121 PRO A C 1
ATOM 991 O O . PRO A 1 121 ? 9.610 5.326 -3.966 1.00 90.94 121 PRO A O 1
ATOM 994 N N . LEU A 1 122 ? 10.033 6.134 -1.898 1.00 92.19 122 LEU A N 1
ATOM 995 C CA . LEU A 1 122 ? 10.981 5.105 -1.529 1.00 92.19 122 LEU A CA 1
ATOM 996 C C . LEU A 1 122 ? 10.246 3.811 -1.173 1.00 92.19 122 LEU A C 1
ATOM 998 O O . LEU A 1 122 ? 9.217 3.817 -0.494 1.00 92.19 122 LEU A O 1
ATOM 1002 N N . VAL A 1 123 ? 10.806 2.686 -1.598 1.00 94.44 123 VAL A N 1
ATOM 1003 C CA . VAL A 1 123 ? 10.289 1.348 -1.334 1.00 94.44 123 VAL A CA 1
ATOM 1004 C C . VAL A 1 123 ? 11.406 0.466 -0.808 1.00 94.44 123 VAL A C 1
ATOM 1006 O O . VAL A 1 123 ? 12.497 0.402 -1.373 1.00 94.44 123 VAL A O 1
ATOM 1009 N N . SER A 1 124 ? 11.116 -0.251 0.270 1.00 93.50 124 SER A N 1
ATOM 1010 C CA . SER A 1 124 ? 12.022 -1.225 0.873 1.00 93.50 124 SER A CA 1
ATOM 1011 C C . SER A 1 124 ? 11.327 -2.566 1.061 1.00 93.50 124 SER A C 1
ATOM 1013 O O . SER A 1 124 ? 10.110 -2.628 1.210 1.00 93.50 124 SER A O 1
ATOM 1015 N N . TYR A 1 125 ? 12.099 -3.652 1.039 1.00 94.44 125 TYR A N 1
ATOM 1016 C CA . TYR A 1 125 ? 11.585 -4.991 1.316 1.00 94.44 125 TYR A CA 1
ATOM 1017 C C . TYR A 1 125 ? 11.632 -5.264 2.821 1.00 94.44 125 TYR A C 1
ATOM 1019 O O . TYR A 1 125 ? 12.717 -5.333 3.403 1.00 94.44 125 TYR A O 1
ATOM 1027 N N . THR A 1 126 ? 10.471 -5.367 3.469 1.00 94.31 126 THR A N 1
ATOM 1028 C CA . THR A 1 126 ? 10.357 -5.445 4.932 1.00 94.31 126 THR A CA 1
ATOM 1029 C C . THR A 1 126 ? 9.316 -6.471 5.375 1.00 94.31 126 THR A C 1
ATOM 1031 O O . THR A 1 126 ? 8.438 -6.868 4.610 1.00 94.31 126 THR A O 1
ATOM 1034 N N . TYR A 1 127 ? 9.433 -6.931 6.622 1.00 95.38 127 TYR A N 1
ATOM 1035 C CA . TYR A 1 127 ? 8.433 -7.796 7.244 1.00 95.38 127 TYR A CA 1
ATOM 1036 C C . TYR A 1 127 ? 7.254 -6.960 7.743 1.00 95.38 127 TYR A C 1
ATOM 1038 O O . TYR A 1 127 ? 7.452 -6.024 8.521 1.00 95.38 127 TYR A O 1
ATOM 1046 N N . VAL A 1 128 ? 6.033 -7.324 7.351 1.00 95.06 128 VAL A N 1
ATOM 1047 C CA . VAL A 1 128 ? 4.805 -6.665 7.815 1.00 95.06 128 VAL A CA 1
ATOM 1048 C C . VAL A 1 128 ? 4.044 -7.605 8.740 1.00 95.06 128 VAL A C 1
ATOM 1050 O O . VAL A 1 128 ? 3.514 -8.627 8.307 1.00 95.06 128 VAL A O 1
ATOM 1053 N N . ASP A 1 129 ? 3.950 -7.243 10.022 1.00 92.38 129 ASP A N 1
ATOM 1054 C CA . ASP A 1 129 ? 3.341 -8.097 11.049 1.00 92.38 129 ASP A CA 1
ATOM 1055 C C . ASP A 1 129 ? 1.834 -8.333 10.824 1.00 92.38 129 ASP A C 1
ATOM 1057 O O . ASP A 1 129 ? 1.334 -9.430 11.067 1.00 92.38 129 ASP A O 1
ATOM 1061 N N . ASP A 1 130 ? 1.093 -7.353 10.295 1.00 91.75 130 ASP A N 1
ATOM 1062 C CA . ASP A 1 130 ? -0.325 -7.533 9.926 1.00 91.75 130 ASP A CA 1
ATOM 1063 C C . ASP A 1 130 ? -0.501 -8.681 8.911 1.00 91.75 130 ASP A C 1
ATOM 1065 O O . ASP A 1 130 ? -1.445 -9.464 9.030 1.00 91.75 130 ASP A O 1
ATOM 1069 N N . LEU A 1 131 ? 0.462 -8.846 7.997 1.00 94.38 131 LEU A N 1
ATOM 1070 C CA . LEU A 1 131 ? 0.440 -9.842 6.922 1.00 94.38 131 LEU A CA 1
ATOM 1071 C C . LEU A 1 131 ? 1.214 -11.130 7.260 1.00 94.38 131 LEU A C 1
ATOM 1073 O O . LEU A 1 131 ? 1.019 -12.147 6.603 1.00 94.38 131 LEU A O 1
ATOM 1077 N N . GLN A 1 132 ? 2.087 -11.099 8.273 1.00 93.38 132 GLN A N 1
ATOM 1078 C CA . GLN A 1 132 ? 3.031 -12.174 8.617 1.00 93.38 132 GLN A CA 1
ATOM 1079 C C . GLN A 1 132 ? 3.903 -12.629 7.430 1.00 93.38 132 GLN A C 1
ATOM 1081 O O . GLN A 1 132 ? 4.172 -13.817 7.254 1.00 93.38 132 GLN A O 1
ATOM 1086 N N . THR A 1 133 ? 4.335 -11.687 6.590 1.00 95.19 133 THR A N 1
ATOM 1087 C CA . THR A 1 133 ? 5.172 -11.975 5.417 1.00 95.19 133 THR A CA 1
ATOM 1088 C C . THR A 1 133 ? 6.107 -10.812 5.090 1.00 95.19 133 THR A C 1
ATOM 1090 O O . THR A 1 133 ? 5.895 -9.677 5.523 1.00 95.19 133 THR A O 1
ATOM 1093 N N . MET A 1 134 ? 7.150 -11.109 4.314 1.00 95.69 134 MET A N 1
ATOM 1094 C CA . MET A 1 134 ? 8.016 -10.111 3.695 1.00 95.69 134 MET A CA 1
ATOM 1095 C C . MET A 1 134 ? 7.353 -9.563 2.427 1.00 95.69 134 MET A C 1
ATOM 1097 O O . MET A 1 134 ? 6.896 -10.335 1.583 1.00 95.69 134 MET A O 1
ATOM 1101 N N . VAL A 1 135 ? 7.298 -8.242 2.297 1.00 96.81 135 VAL A N 1
ATOM 1102 C CA . VAL A 1 135 ? 6.716 -7.528 1.151 1.00 96.81 135 VAL A CA 1
ATOM 1103 C C . VAL A 1 135 ? 7.507 -6.253 0.881 1.00 96.81 135 VAL A C 1
ATOM 1105 O O . VAL A 1 135 ? 8.201 -5.731 1.753 1.00 96.81 135 VAL A O 1
ATOM 1108 N N . TYR A 1 136 ? 7.403 -5.722 -0.332 1.00 97.12 136 TYR A N 1
ATOM 1109 C CA . TYR A 1 136 ? 7.823 -4.354 -0.595 1.00 97.12 136 TYR A CA 1
ATOM 1110 C C . TYR A 1 136 ? 6.847 -3.390 0.069 1.00 97.12 136 TYR A C 1
ATOM 1112 O O . TYR A 1 136 ? 5.636 -3.578 -0.008 1.00 97.12 136 TYR A O 1
ATOM 1120 N N . THR A 1 137 ? 7.364 -2.352 0.714 1.00 96.75 137 THR A N 1
ATOM 1121 C CA . THR A 1 137 ? 6.571 -1.359 1.440 1.00 96.75 137 THR A CA 1
ATOM 1122 C C . THR A 1 137 ? 6.950 0.039 1.000 1.00 96.75 137 THR A C 1
ATOM 1124 O O . THR A 1 137 ? 8.131 0.388 1.048 1.00 96.75 137 THR A O 1
ATOM 1127 N N . VAL A 1 138 ? 5.957 0.845 0.620 1.00 95.50 138 VAL A N 1
ATOM 1128 C CA . VAL A 1 138 ? 6.163 2.279 0.373 1.00 95.50 138 VAL A CA 1
ATOM 1129 C C . VAL A 1 138 ? 6.458 2.968 1.703 1.00 95.50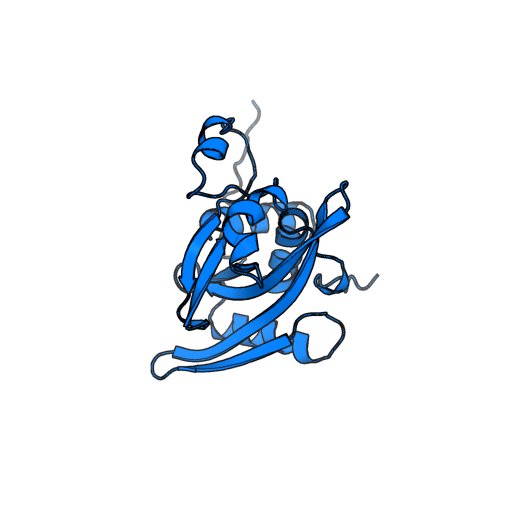 138 VAL A C 1
ATOM 1131 O O . VAL A 1 138 ? 5.789 2.707 2.712 1.00 95.50 138 VAL A O 1
ATOM 1134 N N . HIS A 1 139 ? 7.477 3.823 1.726 1.00 90.69 139 HIS A N 1
ATOM 1135 C CA . HIS A 1 139 ? 7.934 4.458 2.950 1.00 90.69 139 HIS A CA 1
ATOM 1136 C C . HIS A 1 139 ? 6.904 5.498 3.435 1.00 90.69 139 HIS A C 1
ATOM 1138 O O . HIS A 1 139 ? 6.509 6.393 2.686 1.00 90.69 139 HIS A O 1
ATOM 1144 N N . PRO A 1 140 ? 6.459 5.431 4.702 1.00 85.62 140 PRO A N 1
ATOM 1145 C CA . PRO A 1 140 ? 5.346 6.251 5.190 1.00 85.62 140 PRO A CA 1
ATOM 1146 C C . PRO A 1 140 ? 5.662 7.755 5.259 1.00 85.62 140 PRO A C 1
ATOM 1148 O O . PRO A 1 140 ? 4.746 8.579 5.218 1.00 85.62 140 PRO A O 1
ATOM 1151 N N . CYS A 1 141 ? 6.946 8.132 5.326 1.00 84.19 141 CYS A N 1
ATOM 1152 C CA . CYS A 1 141 ? 7.366 9.533 5.223 1.00 84.19 141 CYS A CA 1
ATOM 1153 C C . CYS A 1 141 ? 6.894 10.166 3.907 1.00 84.19 141 CYS A C 1
ATOM 1155 O O . CYS A 1 141 ? 6.323 11.259 3.938 1.00 84.19 141 CYS A O 1
ATOM 1157 N N . ASP A 1 142 ? 7.065 9.454 2.790 1.00 85.25 142 ASP A N 1
ATOM 1158 C CA . ASP A 1 142 ? 6.697 9.929 1.454 1.00 85.25 142 ASP A CA 1
ATOM 1159 C C . ASP A 1 142 ? 5.175 9.975 1.304 1.00 85.25 142 ASP A C 1
ATOM 1161 O O . ASP A 1 142 ? 4.621 10.973 0.842 1.00 85.25 142 ASP A O 1
ATOM 1165 N N . THR A 1 143 ? 4.479 8.952 1.816 1.00 85.38 143 THR A N 1
ATOM 1166 C CA . THR A 1 143 ? 3.010 8.895 1.856 1.00 85.38 143 THR A CA 1
ATOM 1167 C C . THR A 1 143 ? 2.400 10.144 2.490 1.00 85.38 143 THR A C 1
ATOM 1169 O O . THR A 1 143 ? 1.449 10.704 1.950 1.00 85.38 143 THR A O 1
ATOM 1172 N N . SER A 1 144 ? 2.945 10.614 3.617 1.00 84.31 144 SER A N 1
ATOM 1173 C CA .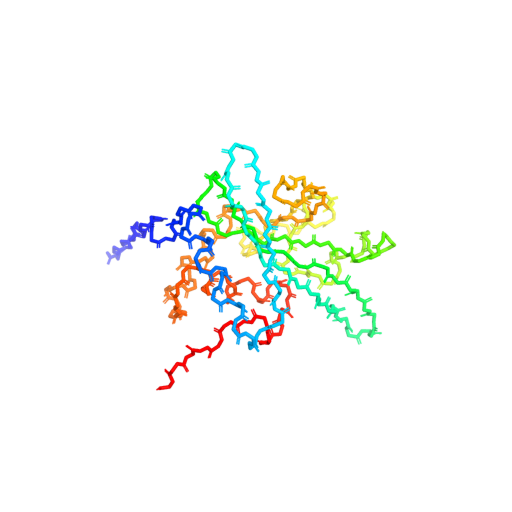 SER A 1 144 ? 2.398 11.786 4.315 1.00 84.31 144 SER A CA 1
ATOM 1174 C C . SER A 1 144 ? 2.480 13.076 3.485 1.00 84.31 144 SER A C 1
ATOM 1176 O O . SER A 1 144 ? 1.544 13.882 3.488 1.00 84.31 144 SER A O 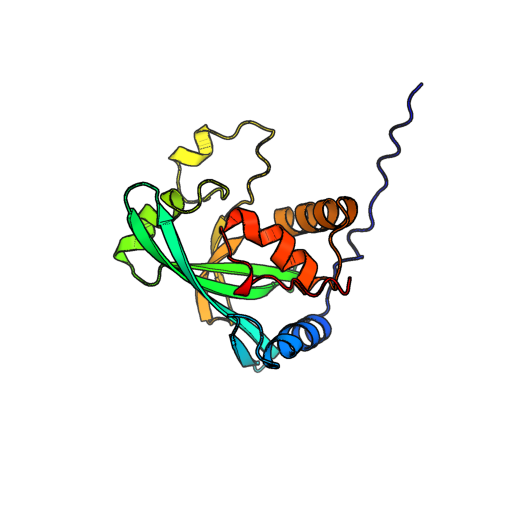1
ATOM 1178 N N . GLY A 1 145 ? 3.584 13.259 2.752 1.00 84.56 145 GLY A N 1
ATOM 1179 C CA . GLY A 1 145 ? 3.773 14.389 1.847 1.00 84.56 145 GLY A CA 1
ATOM 1180 C C . GLY A 1 145 ? 2.831 14.300 0.653 1.00 84.56 145 GLY A C 1
ATOM 1181 O O . GLY A 1 145 ? 2.109 15.250 0.366 1.00 84.56 145 GLY A O 1
ATOM 1182 N N . LEU A 1 146 ? 2.753 13.125 0.033 1.00 87.25 146 LEU A N 1
ATOM 1183 C CA . LEU A 1 146 ? 1.915 12.899 -1.139 1.00 87.25 146 LEU A CA 1
ATOM 1184 C C . LEU A 1 146 ? 0.415 13.037 -0.846 1.00 87.25 146 LEU A C 1
ATOM 1186 O O . LEU A 1 146 ? -0.305 13.637 -1.638 1.00 87.25 146 LEU A O 1
ATOM 1190 N N . MET A 1 147 ? -0.063 12.551 0.304 1.00 89.12 147 MET A N 1
ATOM 1191 C CA . MET A 1 147 ? -1.453 12.765 0.730 1.00 89.12 147 MET A CA 1
ATOM 1192 C C . MET A 1 147 ? -1.770 14.247 0.943 1.00 89.12 147 MET A C 1
ATOM 1194 O O . MET A 1 147 ? -2.865 14.704 0.617 1.00 89.12 147 MET A O 1
ATOM 1198 N N . THR A 1 148 ? -0.802 15.006 1.461 1.00 85.69 148 THR A N 1
ATOM 1199 C CA . THR A 1 148 ? -0.945 16.452 1.636 1.00 85.69 148 THR A CA 1
ATOM 1200 C C . THR A 1 148 ? -1.061 17.155 0.285 1.00 85.69 148 THR A C 1
ATOM 1202 O O . THR A 1 148 ? -2.000 17.927 0.102 1.00 85.69 148 THR A O 1
ATOM 1205 N N . CYS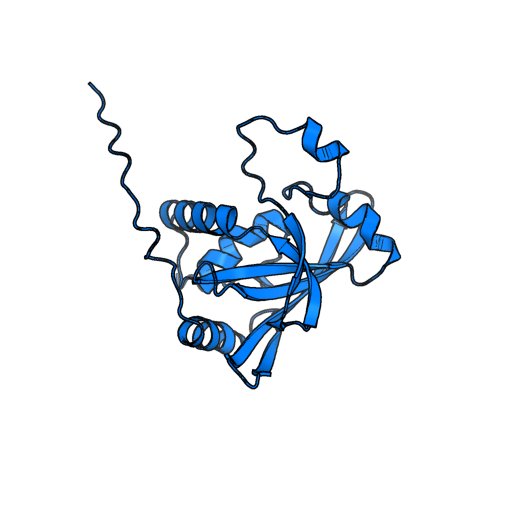 A 1 149 ? -0.172 16.849 -0.666 1.00 84.56 149 CYS A N 1
ATOM 1206 C CA . CYS A 1 149 ? -0.230 17.403 -2.022 1.00 84.56 149 CYS A CA 1
ATOM 1207 C C . CYS A 1 149 ? -1.536 17.029 -2.730 1.00 84.56 149 CYS A C 1
ATOM 1209 O O . CYS A 1 149 ? -2.251 17.913 -3.181 1.00 84.56 149 CYS A O 1
ATOM 1211 N N . GLY A 1 150 ? -1.919 15.750 -2.716 1.00 83.00 150 GLY A N 1
ATOM 1212 C CA . GLY A 1 150 ? -3.142 15.292 -3.373 1.00 83.00 150 GLY A CA 1
ATOM 1213 C C . GLY A 1 150 ? -4.405 16.000 -2.871 1.00 83.00 150 GLY A C 1
ATOM 1214 O O . GLY A 1 150 ? -5.287 16.341 -3.654 1.00 83.00 150 GLY A O 1
ATOM 1215 N N . ASN A 1 151 ? -4.488 16.292 -1.573 1.00 81.75 151 ASN A N 1
ATOM 1216 C CA . ASN A 1 151 ? -5.599 17.076 -1.039 1.00 81.75 151 ASN A CA 1
ATOM 1217 C C . ASN A 1 151 ? -5.573 18.546 -1.487 1.00 81.75 151 ASN A C 1
ATOM 1219 O O . ASN A 1 151 ? -6.629 19.116 -1.757 1.00 81.75 151 ASN A O 1
ATOM 1223 N N . LEU A 1 152 ? -4.391 19.167 -1.578 1.00 82.69 152 LEU A N 1
ATOM 1224 C CA . LEU A 1 152 ? -4.258 20.518 -2.141 1.00 82.69 152 LEU A CA 1
ATOM 1225 C C . LEU A 1 152 ? -4.649 20.555 -3.623 1.00 82.69 152 LEU A C 1
ATOM 1227 O O . LEU A 1 152 ? -5.257 21.528 -4.065 1.00 82.69 152 LEU A O 1
ATOM 1231 N N . ASP A 1 153 ? -4.375 19.472 -4.347 1.00 83.38 153 ASP A N 1
ATOM 1232 C CA . ASP A 1 153 ? -4.762 19.280 -5.747 1.00 83.38 153 ASP A CA 1
ATOM 1233 C C . ASP A 1 153 ? -6.261 18.956 -5.913 1.00 83.38 153 ASP A C 1
ATOM 1235 O O . ASP A 1 153 ? -6.753 18.770 -7.027 1.00 83.38 153 ASP A O 1
ATOM 1239 N N . GLY A 1 154 ? -7.021 18.923 -4.812 1.00 83.50 154 GLY A N 1
ATOM 1240 C CA . GLY A 1 154 ? -8.475 18.788 -4.817 1.00 83.50 154 GLY A CA 1
ATOM 1241 C C . GLY A 1 154 ? -8.990 17.350 -4.844 1.00 83.50 154 GLY A C 1
ATOM 1242 O O . GLY A 1 154 ? -10.178 17.150 -5.119 1.00 83.50 154 GLY A O 1
ATOM 1243 N N . LEU A 1 155 ? -8.146 16.353 -4.548 1.00 85.88 155 LEU A N 1
ATOM 1244 C CA . LEU A 1 155 ? -8.611 14.981 -4.334 1.00 85.88 155 LEU A CA 1
ATOM 1245 C C . LEU A 1 155 ? -9.626 14.936 -3.187 1.00 85.88 155 LEU A C 1
ATOM 1247 O O . LEU A 1 155 ? -9.456 15.572 -2.147 1.00 85.88 155 LEU A O 1
ATOM 1251 N N . LYS A 1 156 ? -10.707 14.179 -3.385 1.00 83.75 156 LYS A N 1
ATOM 1252 C CA . LYS A 1 156 ? -11.844 14.124 -2.459 1.00 83.75 156 LYS A CA 1
ATOM 1253 C C . LYS A 1 156 ? -11.988 12.741 -1.847 1.00 83.75 156 LYS A C 1
ATOM 1255 O O . LYS A 1 156 ? -11.885 11.726 -2.531 1.00 83.75 156 LYS A O 1
ATOM 1260 N N . GLY A 1 157 ? -12.354 12.714 -0.571 1.00 86.38 157 GLY A N 1
ATOM 1261 C CA . GLY A 1 157 ? -12.712 11.498 0.147 1.00 86.38 157 GLY A CA 1
ATOM 1262 C C . GLY A 1 157 ? -12.159 11.486 1.564 1.00 86.38 157 GLY A C 1
ATOM 1263 O O . GLY A 1 157 ? -11.591 12.463 2.041 1.00 86.38 157 GLY A O 1
ATOM 1264 N N . ASN A 1 158 ? -12.339 10.355 2.243 1.00 89.50 158 ASN A N 1
ATOM 1265 C CA . ASN A 1 158 ? -11.647 10.090 3.500 1.00 89.50 158 ASN A CA 1
ATOM 1266 C C . ASN A 1 158 ? -10.160 9.766 3.250 1.00 89.50 158 ASN A C 1
ATOM 1268 O O . ASN A 1 158 ? -9.743 9.545 2.110 1.00 89.50 158 ASN A O 1
ATOM 1272 N N . ALA A 1 159 ? -9.374 9.692 4.327 1.00 91.00 159 ALA A N 1
ATOM 1273 C CA . ALA A 1 159 ? -7.932 9.460 4.260 1.00 91.00 159 ALA A CA 1
ATOM 1274 C C . ALA A 1 159 ? -7.546 8.212 3.442 1.00 91.00 159 ALA A C 1
ATOM 1276 O O . ALA A 1 159 ? -6.598 8.272 2.665 1.00 91.00 159 ALA A O 1
ATOM 1277 N N . LEU A 1 160 ? -8.294 7.105 3.550 1.00 93.31 160 LEU A N 1
ATOM 1278 C CA . LEU A 1 160 ? -8.018 5.880 2.787 1.00 93.31 160 LEU A CA 1
ATOM 1279 C C . LEU A 1 160 ? -8.286 6.057 1.284 1.00 93.31 160 LEU A C 1
ATOM 1281 O O . LEU A 1 160 ? -7.517 5.566 0.461 1.00 93.31 160 LEU A O 1
ATOM 1285 N N . ARG A 1 161 ? -9.346 6.781 0.906 1.00 91.38 161 ARG A N 1
ATOM 1286 C CA . ARG A 1 161 ? -9.655 7.066 -0.506 1.00 91.38 161 ARG A CA 1
ATOM 1287 C C . ARG A 1 161 ? -8.596 7.962 -1.147 1.00 91.38 161 ARG A C 1
ATOM 1289 O O . ARG A 1 161 ? -8.090 7.619 -2.211 1.00 91.38 161 ARG A O 1
ATOM 1296 N N . ILE A 1 162 ? -8.225 9.051 -0.472 1.00 91.38 162 ILE A N 1
ATOM 1297 C CA . ILE A 1 162 ? -7.173 9.964 -0.945 1.00 91.38 162 ILE A CA 1
ATOM 1298 C C . ILE A 1 162 ? -5.845 9.218 -1.050 1.00 91.38 162 ILE A C 1
ATOM 1300 O O . ILE A 1 162 ? -5.159 9.323 -2.061 1.00 91.38 162 ILE A O 1
ATOM 1304 N N . PHE A 1 163 ? -5.512 8.396 -0.054 1.00 94.31 163 PHE A N 1
ATOM 1305 C CA . PHE A 1 163 ? -4.332 7.542 -0.100 1.00 94.31 163 PHE A CA 1
ATOM 1306 C C . PHE A 1 163 ? -4.299 6.655 -1.357 1.00 94.31 163 PHE A C 1
ATOM 1308 O O . PHE A 1 163 ? -3.296 6.642 -2.067 1.00 94.31 163 PHE A O 1
ATOM 1315 N N . LEU A 1 164 ? -5.393 5.953 -1.671 1.00 94.44 164 LEU A N 1
ATOM 1316 C CA . LEU A 1 164 ? -5.476 5.098 -2.861 1.00 94.44 164 LEU A CA 1
ATOM 1317 C C . LEU A 1 164 ? -5.332 5.896 -4.163 1.00 94.44 164 LEU A C 1
ATOM 1319 O O . LEU A 1 164 ? -4.607 5.467 -5.058 1.00 94.44 164 LEU A O 1
ATOM 1323 N N . GLN A 1 165 ? -5.978 7.061 -4.256 1.00 92.75 165 GLN A N 1
ATOM 1324 C CA . GLN A 1 165 ? -5.885 7.951 -5.418 1.00 92.75 165 GLN A CA 1
ATOM 1325 C C . GLN A 1 165 ? -4.450 8.447 -5.641 1.00 92.75 165 GLN A C 1
ATOM 1327 O O . GLN A 1 165 ? -3.949 8.423 -6.763 1.00 92.75 165 GLN A O 1
ATOM 1332 N N . VAL A 1 166 ? -3.769 8.843 -4.568 1.00 92.38 166 VAL A N 1
ATOM 1333 C CA . VAL A 1 166 ? -2.386 9.330 -4.608 1.00 92.38 166 VAL A CA 1
ATOM 1334 C C . VAL A 1 166 ? -1.396 8.215 -4.956 1.00 92.38 166 VAL A C 1
ATOM 1336 O O . VAL A 1 166 ? -0.430 8.450 -5.676 1.00 92.38 166 VAL A O 1
ATOM 1339 N N . MET A 1 167 ? -1.623 6.994 -4.469 1.00 94.38 167 MET A N 1
ATOM 1340 C CA . MET A 1 167 ? -0.737 5.853 -4.721 1.00 94.38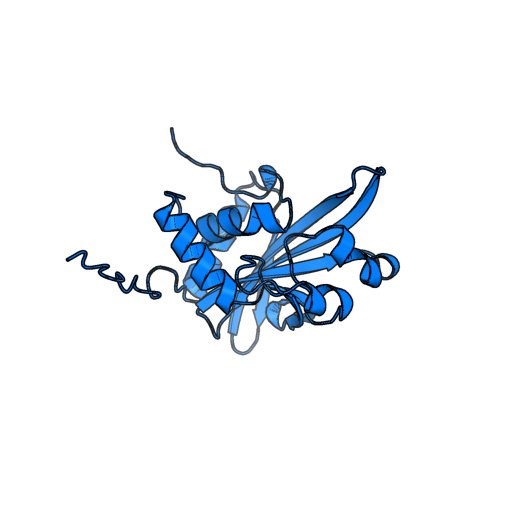 167 MET A CA 1
ATOM 1341 C C . MET A 1 167 ? -0.912 5.237 -6.114 1.00 94.38 167 MET A C 1
ATOM 1343 O O . MET A 1 167 ? 0.042 4.698 -6.681 1.00 94.38 167 MET A O 1
ATOM 1347 N N . ALA A 1 168 ? -2.115 5.323 -6.682 1.00 93.75 168 ALA A N 1
ATOM 1348 C CA . ALA A 1 168 ? -2.461 4.733 -7.970 1.00 93.75 168 ALA A CA 1
ATOM 1349 C C . ALA A 1 168 ? -1.459 4.991 -9.111 1.00 93.75 168 ALA A C 1
ATOM 1351 O O . ALA A 1 168 ? -1.049 4.016 -9.749 1.00 93.75 168 ALA A O 1
ATOM 1352 N N . PRO A 1 169 ? -1.004 6.233 -9.379 1.00 91.81 169 PRO A N 1
ATOM 1353 C CA . PRO A 1 169 ? -0.072 6.492 -10.473 1.00 91.81 169 PRO A CA 1
ATOM 1354 C C . PRO A 1 169 ? 1.305 5.848 -10.284 1.00 91.81 169 PRO A C 1
ATOM 1356 O O . PRO A 1 169 ? 2.014 5.698 -11.279 1.00 91.81 169 PRO A O 1
ATOM 1359 N N . PHE A 1 170 ? 1.705 5.479 -9.063 1.00 92.31 170 PHE A N 1
ATOM 1360 C CA . PHE A 1 170 ? 3.014 4.878 -8.789 1.00 92.31 170 PHE A CA 1
ATOM 1361 C C . PHE A 1 170 ? 3.037 3.366 -9.034 1.00 92.31 170 PHE A C 1
ATOM 1363 O O . PHE A 1 170 ? 4.069 2.841 -9.447 1.00 92.31 170 PHE A O 1
ATOM 1370 N N . ILE A 1 171 ? 1.900 2.685 -8.834 1.00 92.06 171 ILE A N 1
ATOM 1371 C CA . ILE A 1 171 ? 1.739 1.234 -9.071 1.00 92.06 171 ILE A CA 1
ATOM 1372 C C . ILE A 1 171 ? 0.866 0.938 -10.304 1.00 92.06 171 ILE A C 1
ATOM 1374 O O . ILE A 1 171 ? 0.492 -0.197 -10.567 1.00 92.06 171 ILE A O 1
ATOM 1378 N N . SER A 1 172 ? 0.574 1.957 -11.117 1.00 90.88 172 SER A N 1
ATOM 1379 C CA . SER A 1 172 ? -0.262 1.838 -12.322 1.00 90.88 172 SER A CA 1
ATOM 1380 C C . SER A 1 172 ? -1.633 1.203 -12.047 1.00 90.88 172 SER A C 1
ATOM 1382 O O . SER A 1 172 ? -2.158 0.457 -12.872 1.00 90.88 172 SER A O 1
ATOM 1384 N N . LEU A 1 173 ? -2.222 1.494 -10.880 1.00 90.56 173 LEU A N 1
ATOM 1385 C CA . LEU A 1 173 ? -3.482 0.877 -10.473 1.00 90.56 173 LEU A CA 1
ATOM 1386 C C . LEU A 1 173 ? -4.632 1.316 -11.396 1.00 90.56 173 LEU A C 1
ATOM 1388 O O . LEU A 1 173 ? -4.817 2.516 -11.609 1.00 90.56 173 LEU A O 1
ATOM 1392 N N . PRO A 1 174 ? -5.443 0.377 -11.920 1.00 89.88 174 PRO A N 1
ATOM 1393 C CA . PRO A 1 174 ? -6.633 0.716 -12.687 1.00 89.88 174 PRO A CA 1
ATOM 1394 C C . PRO A 1 174 ? -7.754 1.223 -11.771 1.00 89.88 174 PRO A C 1
ATOM 1396 O O . PRO A 1 174 ? -7.781 0.929 -10.576 1.00 89.88 174 PRO A O 1
ATOM 1399 N N . THR A 1 175 ? -8.733 1.919 -12.355 1.00 88.75 175 THR A N 1
ATOM 1400 C CA . THR A 1 175 ? -9.869 2.541 -11.642 1.00 88.75 175 THR A CA 1
ATOM 1401 C C . THR A 1 175 ? -10.672 1.565 -10.785 1.00 88.75 175 THR A C 1
ATOM 1403 O O . THR A 1 175 ? -11.211 1.944 -9.757 1.00 88.75 175 THR A O 1
ATOM 1406 N N . VAL A 1 176 ? -10.682 0.269 -11.113 1.00 90.62 176 VAL A N 1
ATOM 1407 C CA . VAL A 1 176 ? -11.315 -0.763 -10.271 1.00 90.62 176 VAL A CA 1
ATOM 1408 C C . VAL A 1 176 ? -10.703 -0.875 -8.863 1.00 90.62 176 VAL A C 1
ATOM 1410 O O . VAL A 1 176 ? -11.335 -1.447 -7.980 1.00 90.62 176 VAL A O 1
ATOM 1413 N N . PHE A 1 177 ? -9.504 -0.335 -8.619 1.00 90.75 177 PHE A N 1
ATOM 1414 C CA . PHE A 1 177 ? -8.888 -0.227 -7.286 1.00 90.75 177 PHE A CA 1
ATOM 1415 C C . PHE A 1 177 ? -9.020 1.166 -6.661 1.00 90.75 177 PHE A C 1
ATOM 1417 O O . PHE A 1 177 ? -8.674 1.342 -5.490 1.00 90.75 177 PHE A O 1
ATOM 1424 N N . ILE A 1 178 ? -9.489 2.157 -7.414 1.00 87.19 178 ILE A N 1
ATOM 1425 C CA . ILE A 1 178 ? -9.519 3.555 -6.995 1.00 87.19 178 ILE A CA 1
ATOM 1426 C C . ILE A 1 178 ? -10.972 3.938 -6.709 1.00 87.19 178 ILE A C 1
ATOM 1428 O O . ILE A 1 178 ? -11.840 3.767 -7.562 1.00 87.19 178 ILE A O 1
ATOM 1432 N N . PRO A 1 179 ? -11.278 4.440 -5.505 1.00 77.94 179 PRO A N 1
ATOM 1433 C CA . PRO A 1 179 ? -12.603 4.954 -5.204 1.00 77.94 179 PRO A CA 1
ATOM 1434 C C . PRO A 1 179 ? -12.905 6.210 -6.023 1.00 77.94 179 PRO A C 1
ATOM 1436 O O . PRO A 1 179 ? -12.518 7.314 -5.642 1.00 77.94 179 PRO A O 1
ATOM 1439 N N . ASP A 1 180 ? -13.628 6.027 -7.125 1.00 65.94 180 ASP A N 1
ATOM 1440 C CA . ASP A 1 180 ? -14.037 7.093 -8.044 1.00 65.94 180 ASP A CA 1
ATOM 1441 C C . ASP A 1 180 ? -15.453 7.611 -7.750 1.00 65.94 180 ASP A C 1
ATOM 1443 O O . ASP A 1 180 ? -16.054 8.258 -8.604 1.00 65.94 180 ASP A O 1
ATOM 1447 N N . ASP A 1 181 ? -16.007 7.366 -6.550 1.00 59.03 181 ASP A N 1
ATOM 1448 C CA . ASP A 1 181 ? -17.284 7.958 -6.118 1.00 59.03 181 ASP A CA 1
ATOM 1449 C C . ASP A 1 181 ? -17.121 9.478 -5.874 1.00 59.03 181 ASP A C 1
ATOM 1451 O O . ASP A 1 181 ? -17.275 9.993 -4.762 1.00 59.03 181 ASP A O 1
ATOM 1455 N N . VAL A 1 182 ? -16.798 10.209 -6.934 1.00 42.12 182 VAL A N 1
ATOM 1456 C CA . VAL A 1 182 ? -17.237 11.572 -7.152 1.00 42.12 182 VAL A CA 1
ATOM 1457 C C . VAL A 1 182 ? -18.728 11.440 -7.438 1.00 42.12 182 VAL A C 1
ATOM 1459 O O . VAL A 1 182 ? -19.138 11.081 -8.539 1.00 42.12 182 VAL A O 1
ATOM 1462 N N . ALA A 1 183 ? -19.561 11.684 -6.426 1.00 31.14 183 ALA A N 1
ATOM 1463 C CA . ALA A 1 183 ? -20.891 12.182 -6.730 1.00 31.14 183 ALA A CA 1
ATOM 1464 C C . ALA A 1 183 ? -20.676 13.445 -7.579 1.00 31.14 183 ALA A C 1
ATOM 1466 O O . ALA A 1 183 ? -20.085 14.414 -7.093 1.00 31.14 183 ALA A O 1
ATOM 1467 N N . LEU A 1 184 ? -21.029 13.350 -8.865 1.00 30.78 184 LEU A N 1
ATOM 1468 C CA . LEU A 1 184 ? -21.253 14.509 -9.725 1.00 30.78 184 LEU A CA 1
ATOM 1469 C C . LEU A 1 184 ? -22.221 15.473 -9.034 1.00 30.78 184 LEU A C 1
ATOM 1471 O O . LEU A 1 184 ? -23.211 14.978 -8.444 1.00 30.78 184 LEU A O 1
#

Sequence (184 aa):
MSTSVATCIDKSLWRLSRSDFNELVNQFRTGRYAWVVREKVKALEGLVTWLEGNHRLMQPNRSEVLVHLYVVYNASYSLPQLCFSPASWDDFPHIHEFLPRLLFTNIAEQNSLHDSGSERPLVSYTYVDDLQTMVYTVHPCDTSGLMTCGNLDGLKGNALRIFLQVMAPFISLPTVFIPDDVAL

pLDDT: mean 84.47, std 16.75, range [30.78, 98.12]